Protein AF-A0A0R0M6H5-F1 (afdb_monomer_lite)

Foldseek 3Di:
DVLVVLVVVCVVDPDDQPQQDFPDCLVVLVVLLVVLLVVLVVLLLVLLCLLCVQLPDVVSVVSVVVLVPPDDPPPPPPDPSPGVLRVLLVVLCVQLPDPPDVVSNLLSVLSSVLSVQLVVLSVVLNVLSSVLSVLSVVLVVLVVVLVVLVSVLVSLSVVLSVCCVVPNSPPPVSVVSSVVSNVSSVVSSVSSVCSSVPVSSVCSVVSNVVSVVSSVVSSVVSVVRSD

Sequence (227 aa):
MQSRFKKLIRKVDRIEYLNTNLPNNYEEIQEDYRTVKKKLEILRTSFIKFMSYEHGGSAFKATMRAIEVVGRKISHDSYEMKSFYREAEIAIREITKIRSNDSLKNIAEKYSSALSSIEDSKIKMNDEMEKIIKIIKDLQEQIKEIDESRANILNLRYDLEKLYKKRGPEDPELAQQKTQFHSQVNITREQMTNFIKDDRVFSVLKDSAAVQAQFFEEAANQLKNVD

Structure (mmCIF, N/CA/C/O backbone):
data_AF-A0A0R0M6H5-F1
#
_entry.id   AF-A0A0R0M6H5-F1
#
loop_
_atom_site.group_PDB
_atom_site.id
_atom_site.type_symbol
_atom_site.label_atom_id
_atom_site.label_alt_id
_atom_site.label_comp_id
_atom_site.label_asym_id
_atom_site.label_entity_id
_atom_site.label_seq_id
_atom_site.pdbx_PDB_ins_code
_atom_site.Cartn_x
_atom_site.Cartn_y
_atom_site.Cartn_z
_atom_site.occupancy
_atom_site.B_iso_or_equiv
_atom_site.auth_seq_id
_atom_site.auth_comp_id
_atom_site.auth_asym_id
_atom_site.auth_atom_id
_atom_site.pdbx_PDB_model_num
ATOM 1 N N . MET A 1 1 ? 20.312 17.432 -15.021 1.00 39.84 1 MET A N 1
ATOM 2 C CA . MET A 1 1 ? 19.723 18.578 -15.763 1.00 39.84 1 MET A CA 1
ATOM 3 C C . MET A 1 1 ? 19.351 18.246 -17.224 1.00 39.84 1 MET A C 1
ATOM 5 O O . MET A 1 1 ? 18.312 18.705 -17.680 1.00 39.84 1 MET A O 1
ATOM 9 N N . GLN A 1 2 ? 20.095 17.380 -17.932 1.00 51.59 2 GLN A N 1
ATOM 10 C CA . GLN A 1 2 ? 19.830 16.983 -19.336 1.00 51.59 2 GLN A CA 1
ATOM 11 C C . GLN A 1 2 ? 18.490 16.246 -19.598 1.00 51.59 2 GLN A C 1
ATOM 13 O O . GLN A 1 2 ? 17.889 16.411 -20.658 1.00 51.59 2 GLN A O 1
ATOM 18 N N . SER A 1 3 ? 17.975 15.470 -18.636 1.00 54.56 3 SER A N 1
ATOM 19 C CA . SER A 1 3 ? 16.758 14.644 -18.806 1.00 54.56 3 SER A CA 1
ATOM 20 C C . SER A 1 3 ? 15.463 15.454 -19.028 1.00 54.56 3 SER A C 1
ATOM 22 O O . SER A 1 3 ? 14.665 15.132 -19.914 1.00 54.56 3 SER A O 1
ATOM 24 N N . ARG A 1 4 ? 15.261 16.558 -18.285 1.00 56.38 4 ARG A N 1
ATOM 25 C CA . ARG A 1 4 ? 14.068 17.419 -18.439 1.00 56.38 4 ARG A CA 1
ATOM 26 C C . ARG A 1 4 ? 14.046 18.126 -19.796 1.00 56.38 4 ARG A C 1
ATOM 28 O O . ARG A 1 4 ? 12.989 18.208 -20.414 1.00 56.38 4 ARG A O 1
ATOM 35 N N . PHE A 1 5 ? 15.211 18.556 -20.278 1.00 60.75 5 PHE A N 1
ATOM 36 C 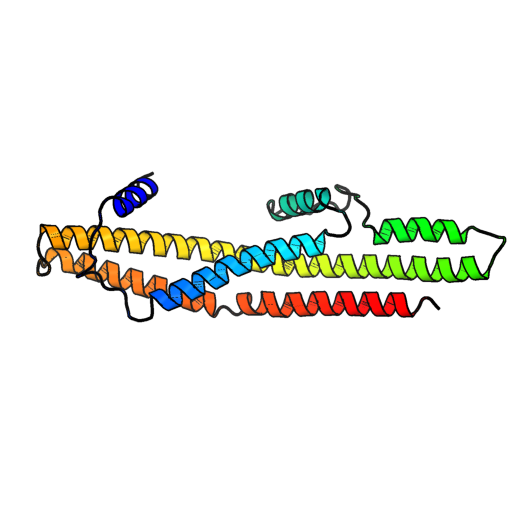CA . PHE A 1 5 ? 15.360 19.214 -21.575 1.00 60.75 5 PHE A CA 1
ATOM 37 C C . PHE A 1 5 ? 15.078 18.242 -22.736 1.00 60.75 5 PHE A C 1
ATOM 39 O O . PHE A 1 5 ? 14.255 18.539 -23.600 1.00 60.75 5 PHE A O 1
ATOM 46 N N . LYS A 1 6 ? 15.621 17.012 -22.690 1.00 60.06 6 LYS A N 1
ATOM 47 C CA . LYS A 1 6 ? 15.304 15.949 -23.671 1.00 60.06 6 LYS A CA 1
ATOM 48 C C . LYS A 1 6 ? 13.819 15.557 -23.681 1.00 60.06 6 LYS A C 1
ATOM 50 O O . LYS A 1 6 ? 13.260 15.240 -24.729 1.00 60.06 6 LYS A O 1
ATOM 55 N N . LYS A 1 7 ? 13.135 15.576 -22.530 1.00 61.62 7 LYS A N 1
ATOM 56 C CA . LYS A 1 7 ? 11.677 15.340 -22.456 1.00 61.62 7 LYS A CA 1
ATOM 57 C C . LYS A 1 7 ? 10.870 16.416 -23.191 1.00 61.62 7 LYS A C 1
ATOM 59 O O . LYS A 1 7 ? 9.847 16.089 -23.782 1.00 61.62 7 LYS A O 1
ATOM 64 N N . LEU A 1 8 ? 11.326 17.665 -23.151 1.00 59.44 8 LEU A N 1
ATOM 65 C CA . LEU A 1 8 ? 10.692 18.797 -23.827 1.00 59.44 8 LEU A CA 1
ATOM 66 C C . LEU A 1 8 ? 10.917 18.731 -25.343 1.00 59.44 8 LEU A C 1
ATOM 68 O O . LEU A 1 8 ? 9.957 18.816 -26.100 1.00 59.44 8 LEU A O 1
ATOM 72 N N . ILE A 1 9 ? 12.150 18.445 -25.770 1.00 62.53 9 ILE A N 1
ATOM 73 C CA . ILE A 1 9 ? 12.507 18.291 -27.189 1.00 62.53 9 ILE A CA 1
ATOM 74 C C . ILE A 1 9 ? 11.676 17.186 -27.863 1.00 62.53 9 ILE A C 1
ATOM 76 O O . ILE A 1 9 ? 11.115 17.421 -28.926 1.00 62.53 9 ILE A O 1
ATOM 80 N N . ARG A 1 10 ? 11.501 16.020 -27.225 1.00 61.72 10 ARG A N 1
ATOM 81 C CA . ARG A 1 10 ? 10.677 14.914 -27.764 1.00 61.72 10 ARG A CA 1
ATOM 82 C C . ARG A 1 10 ? 9.204 15.262 -27.990 1.00 61.72 10 ARG A C 1
ATOM 84 O O . ARG A 1 10 ? 8.540 14.593 -28.767 1.00 61.72 10 ARG A O 1
ATOM 91 N N . LYS A 1 11 ? 8.666 16.259 -27.281 1.00 61.56 11 LYS A N 1
ATOM 92 C CA . LYS A 1 11 ? 7.279 16.710 -27.481 1.00 61.56 11 LYS A CA 1
ATOM 93 C C . LYS A 1 11 ? 7.135 17.662 -28.668 1.00 61.56 11 LYS A C 1
ATOM 95 O O . LYS A 1 11 ? 6.043 17.770 -29.212 1.00 61.56 11 LYS A O 1
ATOM 100 N N . VAL A 1 12 ? 8.209 18.367 -29.017 1.00 60.75 12 VAL A N 1
ATOM 101 C CA . VAL A 1 12 ? 8.240 19.365 -30.096 1.00 60.75 12 VAL A CA 1
ATOM 102 C C . VAL A 1 12 ? 8.682 18.722 -31.414 1.00 60.75 12 VAL A C 1
ATOM 104 O O . VAL A 1 12 ? 8.152 19.050 -32.469 1.00 60.75 12 VAL A O 1
ATOM 107 N N . ASP A 1 13 ? 9.607 17.766 -31.347 1.00 63.28 13 ASP A N 1
ATOM 108 C CA . ASP A 1 13 ? 10.153 17.036 -32.489 1.00 63.28 13 ASP A CA 1
ATOM 109 C C . ASP A 1 13 ? 9.361 15.735 -32.706 1.00 63.28 13 ASP A C 1
ATOM 111 O O . ASP A 1 13 ? 9.599 14.726 -32.035 1.00 63.28 13 ASP A O 1
ATOM 115 N N . ARG A 1 14 ? 8.365 15.773 -33.604 1.00 63.44 14 ARG A N 1
ATOM 116 C CA . ARG A 1 14 ? 7.565 14.595 -33.980 1.00 63.44 14 ARG A CA 1
ATOM 117 C C . ARG A 1 14 ? 8.417 13.650 -34.828 1.00 63.44 14 ARG A C 1
ATOM 119 O O . ARG A 1 14 ? 8.439 13.730 -36.052 1.00 63.44 14 ARG A O 1
ATOM 126 N N . ILE A 1 15 ? 9.129 12.752 -34.159 1.00 75.12 15 ILE A N 1
ATOM 127 C CA . ILE A 1 15 ? 9.869 11.668 -34.800 1.00 75.12 15 ILE A CA 1
ATOM 128 C C . ILE A 1 15 ? 8.977 10.433 -34.904 1.00 75.12 15 ILE A C 1
ATOM 130 O O . ILE A 1 15 ? 8.520 9.906 -33.895 1.00 75.12 15 ILE A O 1
ATOM 134 N N . GLU A 1 16 ? 8.770 9.957 -36.130 1.00 77.38 16 GLU A N 1
ATOM 135 C CA . GLU A 1 16 ? 8.298 8.595 -36.387 1.00 77.38 16 GLU A CA 1
ATOM 136 C C . GLU A 1 16 ? 9.405 7.586 -36.065 1.00 77.38 16 GLU A C 1
ATOM 138 O O . GLU A 1 16 ? 10.554 7.770 -36.476 1.00 77.38 16 GLU A O 1
ATOM 143 N N . TYR A 1 17 ? 9.055 6.547 -35.307 1.00 83.50 17 TYR A N 1
ATOM 144 C CA . TYR A 1 17 ? 9.970 5.508 -34.836 1.00 83.50 17 TYR A CA 1
ATOM 145 C C . TYR A 1 17 ? 9.867 4.273 -35.729 1.00 83.50 17 TYR A C 1
ATOM 147 O O . TYR A 1 17 ? 9.139 3.340 -35.400 1.00 83.50 17 TYR A O 1
ATOM 155 N N . LEU A 1 18 ? 10.566 4.284 -36.863 1.00 84.06 18 LEU A N 1
ATOM 156 C CA . LEU A 1 18 ? 10.472 3.225 -37.874 1.00 84.06 18 LEU A CA 1
ATOM 157 C C . LEU A 1 18 ? 11.510 2.115 -37.649 1.00 84.06 18 LEU A C 1
ATOM 159 O O . LEU A 1 18 ? 11.260 0.955 -37.972 1.00 84.06 18 LEU A O 1
ATOM 163 N N . ASN A 1 19 ? 12.662 2.459 -37.064 1.00 84.38 19 ASN A N 1
ATOM 164 C CA . ASN A 1 19 ? 13.816 1.560 -36.935 1.00 84.38 19 ASN A CA 1
ATOM 165 C C . ASN A 1 19 ? 14.070 1.100 -35.490 1.00 84.38 19 ASN A C 1
ATOM 167 O O . ASN A 1 19 ? 14.949 0.278 -35.231 1.00 84.38 19 ASN A O 1
ATOM 171 N N . THR A 1 20 ? 13.299 1.625 -34.536 1.00 87.00 20 THR A N 1
ATOM 172 C CA . THR A 1 20 ? 13.446 1.378 -33.095 1.00 87.00 20 THR A CA 1
ATOM 173 C C . THR A 1 20 ? 12.166 0.802 -32.488 1.00 87.00 20 THR A C 1
ATOM 175 O O . THR A 1 20 ? 11.595 1.329 -31.525 1.00 87.00 20 THR A O 1
ATOM 178 N N . ASN A 1 21 ? 11.690 -0.292 -33.083 1.00 87.94 21 ASN A N 1
ATOM 179 C CA . ASN A 1 21 ? 10.497 -0.997 -32.622 1.00 87.94 21 ASN A CA 1
ATOM 180 C C . ASN A 1 21 ? 10.722 -1.627 -31.244 1.00 87.94 21 ASN A C 1
ATOM 182 O O . ASN A 1 21 ? 11.789 -2.171 -30.946 1.00 87.94 21 ASN A O 1
ATOM 186 N N . LEU A 1 22 ? 9.696 -1.536 -30.402 1.00 90.62 22 LEU A N 1
ATOM 187 C CA . LEU A 1 22 ? 9.667 -2.221 -29.117 1.00 90.62 22 LEU A CA 1
ATOM 188 C C . LEU A 1 22 ? 9.241 -3.688 -29.332 1.00 90.62 22 LEU A C 1
ATOM 190 O O . LEU A 1 22 ? 8.504 -3.965 -30.279 1.00 90.62 22 LEU A O 1
ATOM 194 N N . PRO A 1 23 ? 9.697 -4.633 -28.488 1.00 90.50 23 PRO A N 1
ATOM 195 C CA . PRO A 1 23 ? 9.231 -6.016 -28.514 1.00 90.50 23 PRO A CA 1
ATOM 196 C C . PRO A 1 23 ? 7.723 -6.078 -28.308 1.00 90.50 23 PRO A C 1
ATOM 198 O O . PRO A 1 23 ? 7.201 -5.253 -27.564 1.00 90.50 23 PRO A O 1
ATOM 201 N N . ASN A 1 24 ? 7.078 -7.096 -28.888 1.00 88.19 24 ASN A N 1
ATOM 202 C CA . ASN A 1 24 ? 5.619 -7.209 -28.994 1.00 88.19 24 ASN A CA 1
ATOM 203 C C . ASN A 1 24 ? 4.853 -6.735 -27.750 1.00 88.19 24 ASN A C 1
ATOM 205 O O . ASN A 1 24 ? 4.502 -5.584 -27.665 1.00 88.19 24 ASN A O 1
ATOM 209 N N . ASN A 1 25 ? 4.599 -7.528 -26.739 1.00 91.50 25 ASN A N 1
ATOM 210 C CA . ASN A 1 25 ? 3.837 -7.129 -25.545 1.00 91.50 25 ASN A CA 1
ATOM 211 C C . ASN A 1 25 ? 4.420 -6.002 -24.640 1.00 91.50 25 ASN A C 1
ATOM 213 O O . ASN A 1 25 ? 3.967 -5.843 -23.507 1.00 91.50 25 ASN A O 1
ATOM 217 N N . TYR A 1 26 ? 5.442 -5.237 -25.051 1.00 93.06 26 TYR A N 1
ATOM 218 C CA . TYR A 1 26 ? 6.083 -4.234 -24.184 1.00 93.06 26 TYR A CA 1
ATOM 219 C C . TYR A 1 26 ? 5.112 -3.139 -23.721 1.00 93.06 26 TYR A C 1
ATOM 221 O O . TYR A 1 26 ? 5.163 -2.725 -22.562 1.00 93.06 26 TYR A O 1
ATOM 229 N N . GLU A 1 27 ? 4.257 -2.637 -24.617 1.00 92.12 27 GLU A N 1
ATOM 230 C CA . GLU A 1 27 ? 3.328 -1.549 -24.288 1.00 92.12 27 GLU A CA 1
ATOM 231 C C . GLU A 1 27 ? 2.260 -1.997 -23.288 1.00 92.12 27 GLU A C 1
ATOM 233 O O . GLU A 1 27 ? 2.051 -1.306 -22.294 1.00 92.12 27 GLU A O 1
ATOM 238 N N . GLU A 1 28 ? 1.696 -3.189 -23.484 1.00 95.50 28 GLU A N 1
ATOM 239 C CA . GLU A 1 28 ? 0.749 -3.834 -22.566 1.00 95.50 28 GLU A CA 1
ATOM 240 C C . GLU A 1 28 ? 1.361 -4.028 -21.169 1.00 95.50 28 GLU A C 1
ATOM 242 O O . GLU A 1 28 ? 0.847 -3.498 -20.185 1.00 95.50 28 GLU A O 1
ATOM 247 N N . ILE A 1 29 ? 2.543 -4.656 -21.080 1.00 97.19 29 ILE A N 1
ATOM 248 C CA . ILE A 1 29 ? 3.266 -4.839 -19.804 1.00 97.19 29 ILE A CA 1
ATOM 249 C C . ILE A 1 29 ? 3.521 -3.491 -19.122 1.00 97.19 29 ILE A C 1
ATOM 251 O O . ILE A 1 29 ? 3.440 -3.356 -17.899 1.00 97.19 29 ILE A O 1
ATOM 255 N N . GLN A 1 30 ? 3.851 -2.465 -19.904 1.00 96.25 30 GLN A N 1
ATOM 256 C CA . GLN A 1 30 ? 4.089 -1.133 -19.375 1.00 96.25 30 GLN A CA 1
ATOM 257 C C . GLN A 1 30 ? 2.813 -0.485 -18.813 1.00 96.25 30 GLN A C 1
ATOM 259 O O . GLN A 1 30 ? 2.896 0.289 -17.849 1.00 96.25 30 GLN A O 1
ATOM 264 N N . GLU A 1 31 ? 1.658 -0.727 -19.425 1.00 97.25 31 GLU A N 1
ATOM 265 C CA . GLU A 1 31 ? 0.361 -0.249 -18.945 1.00 97.25 31 GLU A CA 1
ATOM 266 C C . GLU A 1 31 ? -0.058 -0.951 -17.656 1.00 97.25 31 GLU A C 1
ATOM 268 O O . GLU A 1 31 ? -0.415 -0.266 -16.689 1.00 97.25 31 GLU A O 1
ATOM 273 N N . ASP A 1 32 ? 0.104 -2.270 -17.587 1.00 97.25 32 ASP A N 1
ATOM 274 C CA . ASP A 1 32 ? -0.124 -3.053 -16.371 1.00 97.25 32 ASP A CA 1
ATOM 275 C C . ASP A 1 32 ? 0.767 -2.565 -15.229 1.00 97.25 32 ASP A C 1
ATOM 277 O O . ASP A 1 32 ? 0.279 -2.206 -14.153 1.00 97.25 32 ASP A O 1
ATOM 281 N N . TYR A 1 33 ? 2.071 -2.422 -15.487 1.00 98.06 33 TYR A N 1
ATOM 282 C CA . TYR A 1 33 ? 3.031 -1.888 -14.521 1.00 98.06 33 TYR A CA 1
ATOM 283 C C . TYR A 1 33 ? 2.607 -0.505 -14.002 1.00 98.06 33 TYR A C 1
ATOM 285 O O . TYR A 1 33 ? 2.590 -0.255 -12.793 1.00 98.06 33 TYR A O 1
ATOM 293 N N . ARG A 1 34 ? 2.223 0.413 -14.902 1.00 97.25 34 ARG A N 1
ATOM 294 C CA . ARG A 1 34 ? 1.752 1.759 -14.525 1.00 97.25 34 ARG A CA 1
ATOM 295 C C . ARG A 1 34 ? 0.490 1.699 -13.674 1.00 97.25 34 ARG A C 1
ATOM 297 O O . ARG A 1 34 ? 0.346 2.514 -12.757 1.00 97.25 34 ARG A O 1
ATOM 304 N N . THR A 1 35 ? -0.410 0.776 -13.987 1.00 97.44 35 THR A N 1
ATOM 305 C CA . THR A 1 35 ? -1.648 0.569 -13.243 1.00 97.44 35 THR A CA 1
ATOM 306 C C . THR A 1 35 ? -1.334 0.091 -11.835 1.00 97.44 35 THR A C 1
ATOM 308 O O . THR A 1 35 ? -1.695 0.790 -10.886 1.00 97.44 35 THR A O 1
ATOM 311 N N . VAL A 1 36 ? -0.584 -1.004 -11.684 1.00 96.81 36 VAL A N 1
ATOM 312 C CA . VAL A 1 36 ? -0.188 -1.555 -10.376 1.00 96.81 36 VAL A CA 1
ATOM 313 C C . VAL A 1 36 ? 0.518 -0.492 -9.534 1.00 96.81 36 VAL A C 1
ATOM 315 O O . VAL A 1 36 ? 0.075 -0.192 -8.425 1.00 96.81 36 VAL A O 1
ATOM 318 N N . LYS A 1 37 ? 1.530 0.184 -10.097 1.00 95.69 37 LYS A N 1
ATOM 319 C CA . LYS A 1 37 ? 2.233 1.297 -9.444 1.00 95.69 37 LYS A CA 1
ATOM 320 C C . LYS A 1 37 ? 1.267 2.355 -8.903 1.00 95.69 37 LYS A C 1
ATOM 322 O O . LYS A 1 37 ? 1.365 2.769 -7.748 1.00 95.69 37 LYS A O 1
ATOM 327 N N . LYS A 1 38 ? 0.356 2.848 -9.750 1.00 96.31 38 LYS A N 1
ATOM 328 C CA . LYS A 1 38 ? -0.581 3.916 -9.372 1.00 96.31 38 LYS A CA 1
ATOM 329 C C . LYS A 1 38 ? -1.541 3.445 -8.283 1.00 96.31 38 LYS A C 1
ATOM 331 O O . LYS A 1 38 ? -1.879 4.227 -7.396 1.00 96.31 38 LYS A O 1
ATOM 336 N N . LYS A 1 39 ? -2.005 2.196 -8.355 1.00 96.38 39 LYS A N 1
ATOM 337 C CA . LYS A 1 39 ? -2.947 1.641 -7.379 1.00 96.38 39 LYS A CA 1
ATOM 338 C C . LYS A 1 39 ? -2.290 1.375 -6.027 1.00 96.38 39 LYS A C 1
ATOM 340 O O . LYS A 1 39 ? -2.931 1.669 -5.026 1.00 96.38 39 LYS A O 1
ATOM 345 N N . LEU A 1 40 ? -1.024 0.961 -5.980 1.00 95.62 40 LEU A N 1
ATOM 346 C CA . LEU A 1 40 ? -0.278 0.820 -4.722 1.00 95.62 40 LEU A CA 1
ATOM 347 C C . LEU A 1 40 ? -0.177 2.138 -3.941 1.00 95.62 40 LEU A C 1
ATOM 349 O O . LEU A 1 40 ? -0.390 2.149 -2.733 1.00 95.62 40 LEU A O 1
ATOM 353 N N . GLU A 1 41 ? 0.073 3.264 -4.614 1.00 92.81 41 GLU A N 1
ATOM 354 C CA . GLU A 1 41 ? 0.108 4.578 -3.947 1.00 92.81 41 GLU A CA 1
ATOM 355 C C . GLU A 1 41 ? -1.269 5.000 -3.409 1.00 92.81 41 GLU A C 1
ATOM 357 O O . GLU A 1 41 ? -1.388 5.542 -2.305 1.00 92.81 41 GLU A O 1
ATOM 362 N N . ILE A 1 42 ? -2.329 4.716 -4.172 1.00 93.94 42 ILE A N 1
ATOM 363 C CA . ILE A 1 42 ? -3.705 4.962 -3.724 1.00 93.94 42 ILE A CA 1
ATOM 364 C C . ILE A 1 42 ? -4.020 4.098 -2.499 1.00 93.94 42 ILE A C 1
ATOM 366 O O . ILE A 1 42 ? -4.553 4.620 -1.524 1.00 93.94 42 ILE A O 1
ATOM 370 N N . LEU A 1 43 ? -3.661 2.811 -2.522 1.00 94.94 43 LEU A N 1
ATOM 371 C CA . LEU A 1 43 ? -3.861 1.893 -1.400 1.00 94.94 43 LEU A CA 1
ATOM 372 C C . LEU A 1 43 ? -3.111 2.357 -0.158 1.00 94.94 43 LEU A C 1
ATOM 374 O O . LEU A 1 43 ? -3.732 2.486 0.889 1.00 94.94 43 LEU A O 1
ATOM 378 N N . ARG A 1 44 ? -1.828 2.716 -0.281 1.00 93.31 44 ARG A N 1
ATOM 379 C CA . ARG A 1 44 ? -1.050 3.295 0.824 1.00 93.31 44 ARG A CA 1
ATOM 380 C C . ARG A 1 44 ? -1.768 4.491 1.443 1.00 93.31 44 ARG A C 1
ATOM 382 O O . ARG A 1 44 ? -1.940 4.546 2.655 1.00 93.31 44 ARG A O 1
ATOM 389 N N . THR A 1 4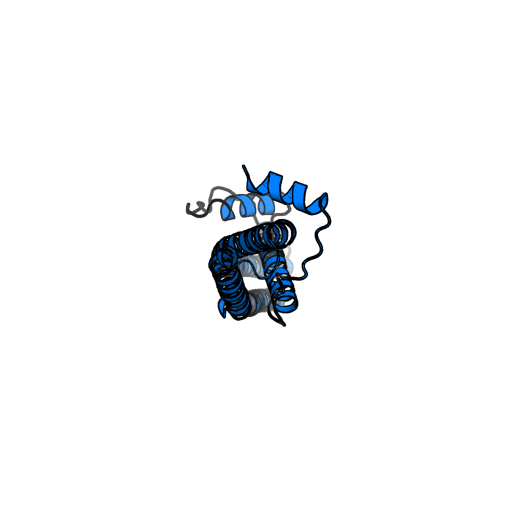5 ? -2.216 5.438 0.619 1.00 90.12 45 THR A N 1
ATOM 390 C CA . THR A 1 45 ? -2.939 6.622 1.106 1.00 90.12 45 THR A CA 1
ATOM 391 C C . THR A 1 45 ? -4.239 6.235 1.815 1.00 90.12 45 THR A C 1
ATOM 393 O O . THR A 1 45 ? -4.563 6.798 2.860 1.00 90.12 45 THR A O 1
ATOM 396 N N . SER A 1 46 ? -4.988 5.279 1.264 1.00 92.56 46 SER A N 1
ATOM 397 C CA . SER A 1 46 ? -6.218 4.769 1.870 1.00 92.56 46 SER A CA 1
ATOM 398 C C . SER A 1 46 ? -5.955 4.072 3.202 1.00 92.56 46 SER A C 1
ATOM 400 O O . SER A 1 46 ? -6.666 4.348 4.158 1.00 92.56 46 SER A O 1
ATOM 402 N N . PHE A 1 47 ? -4.920 3.240 3.304 1.00 93.25 47 PHE A N 1
ATOM 403 C CA . PHE A 1 47 ? -4.546 2.561 4.545 1.00 93.25 47 PHE A CA 1
ATOM 404 C C . PHE A 1 47 ? -4.181 3.553 5.643 1.00 93.25 47 PHE A C 1
ATOM 406 O O . PHE A 1 47 ? -4.665 3.422 6.758 1.00 93.25 47 PHE A O 1
ATOM 413 N N . ILE A 1 48 ? -3.448 4.619 5.317 1.00 88.44 48 ILE A N 1
ATOM 414 C CA . ILE A 1 48 ? -3.140 5.672 6.295 1.00 88.44 48 ILE A CA 1
ATOM 415 C C . ILE A 1 48 ? -4.420 6.376 6.768 1.00 88.44 48 ILE A C 1
ATOM 417 O O . ILE A 1 48 ? -4.565 6.653 7.956 1.00 88.44 48 ILE A O 1
ATOM 421 N N . LYS A 1 49 ? -5.390 6.613 5.875 1.00 88.50 49 LYS A N 1
ATOM 422 C CA . LYS A 1 49 ? -6.706 7.141 6.276 1.00 88.50 49 LYS A CA 1
ATOM 423 C C . LYS A 1 49 ? -7.466 6.161 7.166 1.00 88.50 49 LYS A C 1
ATOM 425 O O . LYS A 1 49 ? -8.041 6.587 8.159 1.00 88.50 49 LYS A O 1
ATOM 430 N N . PHE A 1 50 ? -7.456 4.872 6.833 1.00 88.25 50 PHE A N 1
ATOM 431 C CA . PHE A 1 50 ? -8.043 3.825 7.669 1.00 88.25 50 PHE A CA 1
ATOM 432 C C . PHE A 1 50 ? -7.360 3.720 9.029 1.00 88.25 50 PHE A C 1
ATOM 434 O O . PHE A 1 50 ? -8.017 3.377 10.003 1.00 88.25 50 PHE A O 1
ATOM 441 N N . MET A 1 51 ? -6.074 4.042 9.129 1.00 88.62 51 MET A N 1
ATOM 442 C CA . MET A 1 51 ? -5.385 4.067 10.413 1.00 88.62 51 MET A CA 1
ATOM 443 C C . MET A 1 51 ? -5.802 5.258 11.272 1.00 88.62 51 MET A C 1
ATOM 445 O O . MET A 1 51 ? -5.888 5.106 12.478 1.00 88.62 51 MET A O 1
ATOM 449 N N . SER A 1 52 ? -6.111 6.411 10.671 1.00 85.81 52 SER A N 1
ATOM 450 C CA . SER A 1 52 ? -6.292 7.665 11.412 1.00 85.81 52 SER A CA 1
ATOM 451 C C . SER A 1 52 ? -7.709 8.256 11.385 1.00 85.81 52 SER A C 1
ATOM 453 O O . SER A 1 52 ? -7.882 9.390 11.836 1.00 85.81 52 SER A O 1
ATOM 455 N N . TYR A 1 53 ? -8.708 7.588 10.788 1.00 87.62 53 TYR A N 1
ATOM 456 C CA . TYR A 1 53 ? -10.044 8.180 10.568 1.00 87.62 53 TYR A CA 1
ATOM 457 C C . TYR A 1 53 ? -10.701 8.656 11.865 1.00 87.62 53 TYR A C 1
ATOM 459 O O . TYR A 1 53 ? -11.445 9.634 11.862 1.00 87.62 53 TYR A O 1
ATOM 467 N N . GLU A 1 54 ? -10.383 7.990 12.968 1.00 83.69 54 GLU A N 1
ATOM 468 C CA . GLU A 1 54 ? -10.961 8.233 14.282 1.00 83.69 54 GLU A CA 1
ATOM 469 C C . GLU A 1 54 ? -10.506 9.515 14.972 1.00 83.69 54 GLU A C 1
ATOM 471 O O . GLU A 1 54 ? -11.107 9.937 15.955 1.00 83.69 54 GLU A O 1
ATOM 476 N N . HIS A 1 55 ? -9.470 10.145 14.431 1.00 81.00 55 HIS A N 1
ATOM 477 C CA . HIS A 1 55 ? -8.846 11.340 14.984 1.00 81.00 55 HIS A CA 1
ATOM 478 C C . HIS A 1 55 ? -9.035 12.571 14.070 1.00 81.00 55 HIS A C 1
ATOM 480 O O . HIS A 1 55 ? -8.494 13.649 14.323 1.00 81.00 55 HIS A O 1
ATOM 486 N N . GLY A 1 56 ? -9.768 12.428 12.958 1.00 76.25 56 GLY A N 1
ATOM 487 C CA . GLY A 1 56 ? -10.009 13.500 11.990 1.00 76.25 56 GLY A CA 1
ATOM 488 C C . GLY A 1 56 ? -8.809 13.859 11.092 1.00 76.25 56 GLY A C 1
ATOM 489 O O . GLY A 1 56 ? -7.794 13.166 11.006 1.00 76.25 56 GLY A O 1
ATOM 490 N N . GLY A 1 57 ? -8.934 14.965 10.348 1.00 69.88 57 GLY A N 1
ATOM 491 C CA . GLY A 1 57 ? -7.995 15.315 9.269 1.00 69.88 57 GLY A CA 1
ATOM 492 C C . GLY A 1 57 ? -6.604 15.789 9.717 1.00 69.88 57 GLY A C 1
ATOM 493 O O . GLY A 1 57 ? -5.653 15.711 8.937 1.00 69.88 57 GLY A O 1
ATOM 494 N N . SER A 1 58 ? -6.456 16.295 10.943 1.00 69.69 58 SER A N 1
ATOM 495 C CA . SER A 1 58 ? -5.167 16.727 11.508 1.00 69.69 58 SER A CA 1
ATOM 496 C C . SER A 1 58 ? -4.277 15.544 11.873 1.00 69.69 58 SER A C 1
ATOM 498 O O . SER A 1 58 ? -3.090 15.562 11.549 1.00 69.69 58 SER A O 1
ATOM 500 N N . ALA A 1 59 ? -4.848 14.497 12.465 1.00 68.75 59 ALA A N 1
ATOM 501 C CA . ALA A 1 59 ? -4.129 13.273 12.782 1.00 68.75 59 ALA A CA 1
ATOM 502 C C . ALA A 1 59 ? -3.654 12.552 11.525 1.00 68.75 59 ALA A C 1
ATOM 504 O O . ALA A 1 59 ? -2.489 12.189 11.455 1.00 68.75 59 ALA A O 1
ATOM 505 N N . PHE A 1 60 ? -4.477 12.484 10.472 1.00 69.50 60 PHE A N 1
ATOM 506 C CA . PHE A 1 60 ? -4.029 11.977 9.170 1.00 69.50 60 PHE A CA 1
ATOM 507 C C . PHE A 1 60 ? -2.749 12.680 8.681 1.00 69.50 60 PHE A C 1
ATOM 509 O O . PHE A 1 60 ? -1.809 12.030 8.228 1.00 69.50 60 PHE A O 1
ATOM 516 N N . LYS A 1 61 ? -2.669 14.014 8.810 1.00 67.69 61 LYS A N 1
ATOM 517 C CA . LYS A 1 61 ? -1.462 14.776 8.443 1.00 67.69 61 LYS A CA 1
ATOM 518 C C . LYS A 1 61 ? -0.269 14.439 9.341 1.00 67.69 61 LYS A C 1
ATOM 520 O O . LYS A 1 61 ? 0.853 14.385 8.842 1.00 67.69 61 LYS A O 1
ATOM 525 N N . ALA A 1 62 ? -0.493 14.235 10.638 1.00 69.50 62 ALA A N 1
ATOM 526 C CA . ALA A 1 62 ? 0.549 13.835 11.580 1.00 69.50 62 ALA A CA 1
ATOM 527 C C . ALA A 1 62 ? 1.066 12.419 11.276 1.00 69.50 62 ALA A C 1
ATOM 529 O O . ALA A 1 62 ? 2.272 12.242 11.126 1.00 69.50 62 ALA A O 1
ATOM 530 N N . THR A 1 63 ? 0.169 11.453 11.065 1.00 67.44 63 THR A N 1
ATOM 531 C CA . THR A 1 63 ? 0.484 10.075 10.668 1.00 67.44 63 THR A CA 1
ATOM 532 C C . THR A 1 63 ? 1.218 10.029 9.327 1.00 67.44 63 THR A C 1
ATOM 534 O O . THR A 1 63 ? 2.210 9.324 9.195 1.00 67.44 63 THR A O 1
ATOM 537 N N . MET A 1 64 ? 0.816 10.833 8.336 1.00 66.44 64 MET A N 1
ATOM 538 C CA . MET A 1 64 ? 1.557 10.952 7.073 1.00 66.44 64 MET A CA 1
ATOM 539 C C . MET A 1 64 ? 3.003 11.416 7.296 1.00 66.44 64 MET A C 1
ATOM 541 O O . MET A 1 64 ? 3.920 10.796 6.763 1.00 66.44 64 MET A O 1
ATOM 545 N N . ARG A 1 65 ? 3.226 12.456 8.115 1.00 65.56 65 ARG A N 1
ATOM 546 C CA . ARG A 1 65 ? 4.578 12.957 8.439 1.00 65.56 65 ARG A CA 1
ATOM 547 C C . ARG A 1 65 ? 5.406 11.923 9.198 1.00 65.56 65 ARG A C 1
ATOM 549 O O . ARG A 1 65 ? 6.569 11.718 8.878 1.00 65.56 65 ARG A O 1
ATOM 556 N N . ALA A 1 66 ? 4.795 11.271 10.179 1.00 66.56 66 ALA A N 1
ATOM 557 C CA . ALA A 1 66 ? 5.374 10.178 10.947 1.00 66.56 66 ALA A CA 1
ATOM 558 C C . ALA A 1 66 ? 5.866 9.042 10.043 1.00 66.56 66 ALA A C 1
ATOM 560 O O . ALA A 1 66 ? 7.017 8.623 10.113 1.00 66.56 66 ALA A O 1
ATOM 561 N N . ILE A 1 67 ? 4.996 8.604 9.135 1.00 65.81 67 ILE A N 1
ATOM 562 C CA . ILE A 1 67 ? 5.279 7.544 8.175 1.00 65.81 67 ILE A CA 1
ATOM 563 C C . ILE A 1 67 ? 6.339 8.001 7.165 1.00 65.81 67 ILE A C 1
ATOM 565 O O . ILE A 1 67 ? 7.181 7.197 6.786 1.00 65.81 67 ILE A O 1
ATOM 569 N N . GLU A 1 68 ? 6.345 9.248 6.699 1.00 61.88 68 GLU A N 1
ATOM 570 C CA . GLU A 1 68 ? 7.388 9.754 5.789 1.00 61.88 68 GLU A CA 1
ATOM 571 C C . GLU A 1 68 ? 8.780 9.792 6.440 1.00 61.88 68 GLU A C 1
ATOM 573 O O . GLU A 1 68 ? 9.779 9.538 5.766 1.00 61.88 68 GLU A O 1
ATOM 578 N N . VAL A 1 69 ? 8.852 10.023 7.752 1.00 62.25 69 VAL A N 1
ATOM 579 C CA . VAL A 1 69 ? 10.087 10.000 8.548 1.00 62.25 69 VAL A CA 1
ATOM 580 C C . VAL A 1 69 ? 10.307 8.591 9.115 1.00 62.25 69 VAL A C 1
ATOM 582 O O . VAL A 1 69 ? 10.239 8.359 10.319 1.00 62.25 69 VAL A O 1
ATOM 585 N N . VAL A 1 70 ? 10.555 7.599 8.256 1.00 53.09 70 VAL A N 1
ATOM 586 C CA . VAL A 1 70 ? 10.871 6.237 8.728 1.00 53.09 70 VAL A CA 1
ATOM 587 C C . VAL A 1 70 ? 12.167 6.270 9.543 1.00 53.09 70 VAL A C 1
ATOM 589 O O . VAL A 1 70 ? 13.232 6.544 8.996 1.00 53.09 70 VAL A O 1
ATOM 592 N N . GLY A 1 71 ? 12.088 5.972 10.844 1.00 44.12 71 GLY A N 1
ATOM 593 C CA . GLY A 1 71 ? 13.277 5.701 11.661 1.00 44.12 71 GLY A CA 1
ATOM 594 C C . GLY A 1 71 ? 13.253 6.167 13.115 1.00 44.12 71 GLY A C 1
ATOM 595 O O . GLY A 1 71 ? 14.202 5.877 13.839 1.00 44.12 71 GLY A O 1
ATOM 596 N N . ARG A 1 72 ? 12.216 6.857 13.596 1.00 40.12 72 ARG A N 1
ATOM 597 C CA . ARG A 1 72 ? 12.099 7.138 15.034 1.00 40.12 72 ARG A CA 1
ATOM 598 C C . ARG A 1 72 ? 10.835 6.499 15.565 1.00 40.12 72 ARG A C 1
ATOM 600 O O . ARG A 1 72 ? 9.761 6.806 15.069 1.00 40.12 72 ARG A O 1
ATOM 607 N N . LYS A 1 73 ? 10.995 5.631 16.576 1.00 43.84 73 LYS A N 1
ATOM 608 C CA . LYS A 1 73 ? 9.945 5.308 17.548 1.00 43.84 73 LYS A CA 1
ATOM 609 C C . LYS A 1 73 ? 9.274 6.627 17.903 1.00 43.84 73 LYS A C 1
ATOM 611 O O . LYS A 1 73 ? 9.864 7.440 18.613 1.00 43.84 73 LYS A O 1
ATOM 616 N N . ILE A 1 74 ? 8.104 6.875 17.338 1.00 44.84 74 ILE A N 1
ATOM 617 C CA . ILE A 1 74 ? 7.277 7.972 17.799 1.00 44.84 74 ILE A CA 1
ATOM 618 C C . ILE A 1 74 ? 6.853 7.523 19.180 1.00 44.84 74 ILE A C 1
ATOM 620 O O . ILE A 1 74 ? 6.249 6.462 19.331 1.00 44.84 74 ILE A O 1
ATOM 624 N N . SER A 1 75 ? 7.295 8.252 20.201 1.00 41.09 75 SER A N 1
ATOM 625 C CA . SER A 1 75 ? 6.758 8.036 21.531 1.00 41.09 75 SER A CA 1
ATOM 626 C C . SER A 1 75 ? 5.249 8.216 21.420 1.00 41.09 75 SER A C 1
ATOM 628 O O . SER A 1 75 ? 4.787 9.230 20.880 1.00 41.09 75 SER A O 1
ATOM 630 N N . HIS A 1 76 ? 4.510 7.226 21.918 1.00 44.22 76 HIS A N 1
ATOM 631 C CA . HIS A 1 76 ? 3.052 7.245 22.054 1.00 44.22 76 HIS A CA 1
ATOM 632 C C . HIS A 1 76 ? 2.531 8.596 22.591 1.00 44.22 76 HIS A C 1
ATOM 634 O O . HIS A 1 76 ? 1.437 9.021 22.244 1.00 44.22 76 HIS A O 1
ATOM 640 N N . ASP A 1 77 ? 3.367 9.305 23.353 1.00 39.28 77 ASP A N 1
ATOM 641 C CA . ASP A 1 77 ? 3.063 10.555 24.049 1.00 39.28 77 ASP A CA 1
ATOM 642 C C . ASP A 1 77 ? 3.013 11.822 23.176 1.00 39.28 77 ASP A C 1
ATOM 644 O O . ASP A 1 77 ? 2.559 12.863 23.641 1.00 39.28 77 ASP A O 1
ATOM 648 N N . SER A 1 78 ? 3.506 11.810 21.931 1.00 38.16 78 SER A N 1
ATOM 649 C CA . SER A 1 78 ? 3.665 13.068 21.165 1.00 38.16 78 SER A CA 1
ATOM 650 C C . SER A 1 78 ? 2.437 13.504 20.354 1.00 38.16 78 SER A C 1
ATOM 652 O O . SER A 1 78 ? 2.426 14.611 19.816 1.00 38.16 78 SER A O 1
ATOM 654 N N . TYR A 1 79 ? 1.381 12.687 20.322 1.00 44.69 79 TYR A N 1
ATOM 655 C CA . TYR A 1 79 ? 0.058 13.043 19.804 1.00 44.69 79 TYR A CA 1
ATOM 656 C C . TYR A 1 79 ? -1.013 12.280 20.602 1.00 44.69 79 TYR A C 1
ATOM 658 O O . TYR A 1 79 ? -1.599 11.327 20.099 1.00 44.69 79 TYR A O 1
ATOM 666 N N . GLU A 1 80 ? -1.320 12.699 21.835 1.00 52.09 80 GLU A N 1
ATOM 667 C CA . GLU A 1 80 ? -2.549 12.256 22.523 1.00 52.09 80 GLU A CA 1
ATOM 668 C C . GLU A 1 80 ? -3.790 12.915 21.887 1.00 52.09 80 GLU A C 1
ATOM 670 O O . GLU A 1 80 ? -4.586 13.593 22.536 1.00 52.09 80 GLU A O 1
ATOM 675 N N . MET A 1 81 ? -3.964 12.757 20.575 1.00 64.56 81 MET A N 1
ATOM 676 C CA . MET A 1 81 ? -5.268 12.974 19.973 1.00 64.56 81 MET A CA 1
ATOM 677 C C . MET A 1 81 ? -6.056 11.704 20.271 1.00 64.56 81 MET A C 1
ATOM 679 O O . MET A 1 81 ? -5.815 10.670 19.657 1.00 64.56 81 MET A O 1
ATOM 683 N N . LYS A 1 82 ? -6.927 11.746 21.281 1.00 72.12 82 LYS A N 1
ATOM 684 C CA . LYS A 1 82 ? -7.756 10.589 21.640 1.00 72.12 82 LYS A CA 1
ATOM 685 C C . LYS A 1 82 ? -8.588 10.181 20.420 1.00 72.12 82 LYS A C 1
ATOM 687 O O . LYS A 1 82 ? -9.035 11.036 19.656 1.00 72.12 82 LYS A O 1
ATOM 692 N N . SER A 1 83 ? -8.720 8.880 20.173 1.00 86.50 83 SER A N 1
ATOM 693 C CA . SER A 1 83 ? -9.668 8.385 19.173 1.00 86.50 83 SER A CA 1
ATOM 694 C C . SER A 1 83 ? -11.090 8.694 19.640 1.00 86.50 83 SER A C 1
ATOM 696 O O . SER A 1 83 ? -11.337 8.820 20.845 1.00 86.50 83 SER A O 1
ATOM 698 N N . PHE A 1 84 ? -12.059 8.754 18.723 1.00 89.31 84 PHE A N 1
ATOM 699 C CA . PHE A 1 84 ? -13.453 8.864 19.161 1.00 89.31 84 PHE A CA 1
ATOM 700 C C . PHE A 1 84 ? -13.898 7.654 19.999 1.00 89.31 84 PHE A C 1
ATOM 702 O O . PHE A 1 84 ? -14.794 7.813 20.823 1.00 89.31 84 PHE A O 1
ATOM 709 N N . TYR A 1 85 ? -13.293 6.465 19.835 1.00 92.56 85 TYR A N 1
ATOM 710 C CA . TYR A 1 85 ? -13.586 5.304 20.685 1.00 92.56 85 TYR A CA 1
ATOM 711 C C . TYR A 1 85 ? -13.197 5.590 22.135 1.00 92.56 85 TYR A C 1
ATOM 713 O O . TYR A 1 85 ? -14.010 5.401 23.041 1.00 92.56 85 TYR A O 1
ATOM 721 N N . ARG A 1 86 ? -11.996 6.140 22.350 1.00 92.00 86 ARG A N 1
ATOM 722 C CA . ARG A 1 86 ? -11.502 6.520 23.675 1.00 92.00 86 ARG A CA 1
ATOM 723 C C . ARG A 1 86 ? -12.268 7.701 24.268 1.00 92.00 86 ARG A C 1
ATOM 725 O O . ARG A 1 86 ? -12.530 7.724 25.469 1.00 92.00 86 ARG A O 1
ATOM 732 N N . GLU A 1 87 ? -12.640 8.688 23.457 1.00 91.31 87 GLU A N 1
ATOM 733 C CA . GLU A 1 87 ? -13.471 9.810 23.914 1.00 91.31 87 GLU A CA 1
ATOM 734 C C . GLU A 1 87 ? -14.874 9.346 24.325 1.00 91.31 87 GLU A C 1
ATOM 736 O O . GLU A 1 87 ? -15.352 9.710 25.403 1.00 91.31 87 GLU A O 1
ATOM 741 N N . ALA A 1 88 ? -15.508 8.499 23.511 1.00 94.06 88 ALA A N 1
ATOM 742 C CA . ALA A 1 88 ? -16.820 7.935 23.804 1.00 94.06 88 ALA A CA 1
ATOM 743 C C . ALA A 1 88 ? -16.783 7.022 25.038 1.00 94.06 88 ALA A C 1
ATOM 745 O O . ALA A 1 88 ? -17.665 7.123 25.889 1.00 94.06 88 ALA A O 1
ATOM 746 N N . GLU A 1 89 ? -15.743 6.196 25.192 1.00 95.62 89 GLU A N 1
ATOM 747 C CA . GLU A 1 89 ? -15.517 5.396 26.400 1.00 95.62 89 GLU A CA 1
ATOM 748 C C . GLU A 1 89 ? -15.509 6.281 27.652 1.00 95.62 89 GLU A C 1
ATOM 750 O O . GLU A 1 89 ? -16.220 5.983 28.612 1.00 95.62 89 GLU A O 1
ATOM 755 N N . ILE A 1 90 ? -14.726 7.367 27.651 1.00 93.81 90 ILE A N 1
ATOM 756 C CA . ILE A 1 90 ? -14.623 8.284 28.796 1.00 93.81 90 ILE A CA 1
ATOM 757 C C . ILE A 1 90 ? -15.986 8.914 29.095 1.00 93.81 90 ILE A C 1
ATOM 759 O O . ILE A 1 90 ? -16.414 8.918 30.248 1.00 93.81 90 ILE A O 1
ATOM 763 N N . ALA A 1 91 ? -16.686 9.406 28.069 1.00 95.56 91 ALA A N 1
ATOM 764 C CA . ALA A 1 91 ? -18.001 10.020 28.235 1.00 95.56 91 ALA A CA 1
ATOM 765 C C . ALA A 1 91 ? -19.030 9.034 28.816 1.00 95.56 91 ALA A C 1
ATOM 767 O O . ALA A 1 91 ? -19.772 9.379 29.734 1.00 95.56 91 ALA A O 1
ATOM 768 N N . ILE A 1 92 ? -19.046 7.789 28.336 1.00 96.19 92 ILE A N 1
ATOM 769 C CA . ILE A 1 92 ? -19.954 6.749 28.835 1.00 96.19 92 ILE A CA 1
ATOM 770 C C . ILE A 1 92 ? -19.550 6.302 30.243 1.00 96.19 92 ILE A C 1
ATOM 772 O O . ILE A 1 92 ? -20.415 6.068 31.085 1.00 96.19 92 ILE A O 1
ATOM 776 N N . ARG A 1 93 ? -18.253 6.259 30.557 1.00 95.38 93 ARG A N 1
ATOM 777 C CA . ARG A 1 93 ? -17.769 5.963 31.911 1.00 95.38 93 ARG A CA 1
ATOM 778 C C . ARG A 1 93 ? -18.199 7.018 32.935 1.00 95.38 93 ARG A C 1
ATOM 780 O O . ARG A 1 93 ? -18.348 6.695 34.105 1.00 95.38 93 ARG A O 1
ATOM 787 N N . GLU A 1 94 ? -18.450 8.262 32.535 1.00 95.31 94 GLU A N 1
ATOM 788 C CA . GLU A 1 94 ? -19.053 9.250 33.441 1.00 95.31 94 GLU A CA 1
ATOM 789 C C . GLU A 1 94 ? -20.518 8.915 33.774 1.00 95.31 94 GLU A C 1
ATOM 791 O O . GLU A 1 94 ? -20.953 9.125 34.908 1.00 95.31 94 GLU A O 1
ATOM 796 N N . ILE A 1 95 ? -21.264 8.314 32.839 1.00 95.56 95 ILE A N 1
ATOM 797 C CA . ILE A 1 95 ? -22.657 7.876 33.054 1.00 95.56 95 ILE A CA 1
ATOM 798 C C . ILE A 1 95 ? -22.730 6.787 34.136 1.00 95.56 95 ILE A C 1
ATOM 800 O O . ILE A 1 95 ? -23.684 6.758 34.913 1.00 95.56 95 ILE A O 1
ATOM 804 N N . THR A 1 96 ? -21.700 5.946 34.278 1.00 94.69 96 THR A N 1
ATOM 805 C CA . THR A 1 96 ? -21.668 4.875 35.297 1.00 94.69 96 THR A CA 1
ATOM 806 C C . THR A 1 96 ? -21.627 5.403 36.737 1.00 94.69 96 THR A C 1
ATOM 808 O O . THR A 1 96 ? -21.888 4.663 37.689 1.00 94.69 96 THR A O 1
ATOM 811 N N . LYS A 1 97 ? -21.340 6.698 36.927 1.00 94.88 97 LYS A N 1
ATOM 812 C CA . LYS A 1 97 ? -21.338 7.356 38.243 1.00 94.88 97 LYS A CA 1
ATOM 813 C C . LYS A 1 97 ? -22.740 7.740 38.725 1.00 94.88 97 LYS A C 1
ATOM 815 O O . LYS A 1 97 ? -22.893 8.118 39.890 1.00 94.88 97 LYS A O 1
ATOM 820 N N . ILE A 1 98 ? -23.758 7.657 37.863 1.00 92.88 98 ILE A N 1
ATOM 821 C CA . ILE A 1 98 ? -25.156 7.901 38.231 1.00 92.88 98 ILE A CA 1
ATOM 822 C C . ILE A 1 98 ? -25.594 6.850 39.258 1.00 92.88 98 ILE A C 1
ATOM 824 O O . ILE A 1 98 ? -25.485 5.651 39.030 1.00 92.88 98 ILE A O 1
ATOM 828 N N . ARG A 1 99 ? -26.109 7.312 40.403 1.00 92.75 99 ARG A N 1
ATOM 829 C CA . ARG A 1 99 ? -26.564 6.446 41.509 1.00 92.75 99 ARG A CA 1
ATOM 830 C C . ARG A 1 99 ? -28.071 6.190 41.514 1.00 92.75 99 ARG A C 1
ATOM 832 O O . ARG A 1 99 ? -28.546 5.385 42.299 1.00 92.75 99 ARG A O 1
ATOM 839 N N . SER A 1 100 ? -28.825 6.920 40.695 1.00 95.25 100 SER A N 1
ATOM 840 C CA . SER A 1 100 ? -30.292 6.883 40.682 1.00 95.25 100 SER A CA 1
ATOM 841 C C . SER A 1 100 ? -30.881 5.842 39.726 1.00 95.25 100 SER A C 1
ATOM 843 O O . SER A 1 100 ? -32.097 5.680 39.705 1.00 95.25 100 SER A O 1
ATOM 845 N N . ASN A 1 101 ? -30.059 5.166 38.914 1.00 96.12 101 ASN A N 1
ATOM 846 C CA . ASN A 1 101 ? -30.522 4.204 37.914 1.00 96.12 101 ASN A CA 1
ATOM 847 C C . ASN A 1 101 ? -29.466 3.114 37.657 1.00 96.12 101 ASN A C 1
ATOM 849 O O . ASN A 1 101 ? -28.550 3.301 36.853 1.00 96.12 101 ASN A O 1
ATOM 853 N N . ASP A 1 102 ? -29.620 1.967 38.322 1.00 95.12 102 ASP A N 1
ATOM 854 C CA . ASP A 1 102 ? -28.686 0.839 38.213 1.00 95.12 102 ASP A CA 1
ATOM 855 C C . ASP A 1 102 ? -28.699 0.182 36.825 1.00 95.12 102 ASP A C 1
ATOM 857 O O . ASP A 1 102 ? -27.657 -0.245 36.335 1.00 95.12 102 ASP A O 1
ATOM 861 N N . SER A 1 103 ? -29.849 0.141 36.143 1.00 95.00 103 SER A N 1
ATOM 862 C CA . SER A 1 103 ? -29.936 -0.397 34.779 1.00 95.00 103 SER A CA 1
ATOM 863 C C . SER A 1 103 ? -29.121 0.442 33.793 1.00 95.00 103 SER A C 1
ATOM 865 O O . SER A 1 103 ? -28.365 -0.109 32.995 1.00 95.00 103 SER A O 1
ATOM 867 N N . LEU A 1 104 ? -29.224 1.774 33.884 1.00 95.62 104 LEU A N 1
ATOM 868 C CA . LEU A 1 104 ? -28.427 2.698 33.074 1.00 95.62 104 LEU A CA 1
ATOM 869 C C . LEU A 1 104 ? -26.932 2.571 33.387 1.00 95.62 104 LEU A C 1
ATOM 871 O O . LEU A 1 104 ? -26.105 2.581 32.477 1.00 95.62 104 LEU A O 1
ATOM 875 N N . LYS A 1 105 ? -26.581 2.434 34.667 1.00 95.94 105 LYS A N 1
ATOM 876 C CA . LYS A 1 105 ? -25.197 2.215 35.081 1.00 95.94 105 LYS A CA 1
ATOM 877 C C . LYS A 1 105 ? -24.630 0.930 34.473 1.00 95.94 105 LYS A C 1
ATOM 879 O O . LYS A 1 105 ? -23.569 0.980 33.858 1.00 95.94 105 LYS A O 1
ATOM 884 N N . ASN A 1 106 ? -25.351 -0.185 34.585 1.00 94.81 106 ASN A N 1
ATOM 885 C CA . ASN A 1 106 ? -24.902 -1.483 34.082 1.00 94.81 106 ASN A CA 1
ATOM 886 C C . ASN A 1 106 ? -24.689 -1.474 32.559 1.00 94.81 106 ASN A C 1
ATOM 888 O O . ASN A 1 106 ? -23.668 -1.968 32.083 1.00 94.81 106 ASN A O 1
ATOM 892 N N . ILE A 1 107 ? -25.615 -0.891 31.785 1.00 96.31 107 ILE A N 1
ATOM 893 C CA . ILE A 1 107 ? -25.450 -0.814 30.324 1.00 96.31 107 ILE A CA 1
ATOM 894 C C . ILE A 1 107 ? -24.303 0.130 29.932 1.00 96.31 107 ILE A C 1
ATOM 896 O O . ILE A 1 107 ? -23.540 -0.175 29.017 1.00 96.31 107 ILE A O 1
ATOM 900 N N . ALA A 1 108 ? -24.120 1.241 30.657 1.00 96.56 108 ALA A N 1
ATOM 901 C CA . ALA A 1 108 ? -23.007 2.160 30.435 1.00 96.56 108 ALA A CA 1
ATOM 902 C C . ALA A 1 108 ? -21.650 1.506 30.751 1.00 96.56 108 ALA A C 1
ATOM 904 O O . ALA A 1 108 ? -20.695 1.687 29.997 1.00 96.56 108 ALA A O 1
ATOM 905 N N . GLU A 1 109 ? -21.556 0.696 31.811 1.00 96.00 109 GLU A N 1
ATOM 906 C CA . GLU A 1 109 ? -20.342 -0.067 32.124 1.00 96.00 109 GLU A CA 1
ATOM 907 C C . GLU A 1 109 ? -19.981 -0.997 30.962 1.00 96.00 109 GLU A C 1
ATOM 909 O O . GLU A 1 109 ? -18.886 -0.869 30.409 1.00 96.00 109 GLU A O 1
ATOM 914 N N . LYS A 1 110 ? -20.930 -1.831 30.512 1.00 96.62 110 LYS A N 1
ATOM 915 C CA . LYS A 1 110 ? -20.736 -2.746 29.375 1.00 96.62 110 LYS A CA 1
ATOM 916 C C . LYS A 1 110 ? -20.328 -2.010 28.103 1.00 96.62 110 LYS A C 1
ATOM 918 O O . LYS A 1 110 ? -19.363 -2.407 27.452 1.00 96.62 110 LYS A O 1
ATOM 923 N N . TYR A 1 111 ? -21.015 -0.918 27.770 1.00 97.44 111 TYR A N 1
ATOM 924 C CA . TYR A 1 111 ? -20.723 -0.184 26.544 1.00 97.44 111 TYR A CA 1
ATOM 925 C C . TYR A 1 111 ? -19.356 0.514 26.597 1.00 97.44 111 TYR A C 1
ATOM 927 O O . TYR A 1 111 ? -18.598 0.463 25.629 1.00 97.44 111 TYR A O 1
ATOM 935 N N . SER A 1 112 ? -18.985 1.102 27.740 1.00 96.81 112 SER A N 1
ATOM 936 C CA . SER A 1 112 ? -17.648 1.686 27.907 1.00 96.81 112 SER A CA 1
ATOM 937 C C . SER A 1 112 ? -16.546 0.626 27.792 1.00 96.81 112 SER A C 1
ATOM 939 O O . SER A 1 112 ? -15.549 0.850 27.110 1.00 96.81 112 SER A O 1
ATOM 941 N N . SER A 1 113 ? -16.739 -0.559 28.381 1.00 96.44 113 SER A N 1
ATOM 942 C CA . SER A 1 113 ? -15.804 -1.679 28.244 1.00 96.44 113 SER A CA 1
ATOM 943 C C . SER A 1 113 ? -15.674 -2.141 26.792 1.00 96.44 113 SER A C 1
ATOM 945 O O . SER A 1 113 ? -14.553 -2.324 26.323 1.00 96.44 113 SER A O 1
ATOM 947 N N . ALA A 1 114 ? -16.787 -2.249 26.059 1.00 97.62 114 ALA A N 1
ATOM 948 C CA . ALA A 1 114 ? -16.771 -2.605 24.642 1.00 97.62 114 ALA A CA 1
ATOM 949 C C . ALA A 1 114 ? -15.964 -1.598 23.803 1.00 97.62 114 ALA A C 1
ATOM 951 O O . ALA A 1 114 ? -15.136 -2.007 22.991 1.00 97.62 114 ALA A O 1
ATOM 952 N N . LEU A 1 115 ? -16.138 -0.289 24.027 1.00 97.31 115 LEU A N 1
ATOM 953 C CA . LEU A 1 115 ? -15.370 0.749 23.326 1.00 97.31 115 LEU A CA 1
ATOM 954 C C . LEU A 1 115 ? -13.875 0.709 23.655 1.00 97.31 115 LEU A C 1
ATOM 956 O O . LEU A 1 115 ? -13.061 0.864 22.748 1.00 97.31 115 LEU A O 1
ATOM 960 N N . SER A 1 116 ? -13.511 0.437 24.912 1.00 95.44 116 SER A N 1
ATOM 961 C CA . SER A 1 116 ? -12.109 0.225 25.293 1.00 95.44 116 SER A CA 1
ATOM 962 C C . SER A 1 116 ? -11.502 -0.967 24.545 1.00 95.44 116 SER A C 1
ATOM 964 O O . SER A 1 116 ? -10.384 -0.880 24.053 1.00 95.44 116 SER A O 1
ATOM 966 N N . SER A 1 117 ? -12.235 -2.078 24.417 1.00 96.50 117 SER A N 1
ATOM 967 C CA . SER A 1 117 ? -11.757 -3.249 23.672 1.00 96.50 117 SER A CA 1
ATOM 968 C C . SER A 1 117 ? -11.681 -3.006 22.160 1.00 96.50 117 SER A C 1
ATOM 970 O O . SER A 1 117 ? -10.793 -3.546 21.496 1.00 96.50 117 SER A O 1
ATOM 972 N N . ILE A 1 118 ? -12.576 -2.184 21.602 1.00 96.38 118 ILE A N 1
ATOM 973 C CA . ILE A 1 118 ? -12.496 -1.757 20.199 1.00 96.38 118 ILE A CA 1
ATOM 974 C C . ILE A 1 118 ? -11.244 -0.910 19.968 1.00 96.38 118 ILE A C 1
ATOM 976 O O . ILE A 1 118 ? -10.546 -1.150 18.987 1.00 96.38 118 ILE A O 1
ATOM 980 N N . GLU A 1 119 ? -10.925 0.016 20.874 1.00 93.62 119 GLU A N 1
ATOM 981 C CA . GLU A 1 119 ? -9.694 0.815 20.813 1.00 93.62 119 GLU A CA 1
ATOM 982 C C . GLU A 1 119 ? -8.442 -0.077 20.809 1.00 93.62 119 GLU A C 1
ATOM 984 O O . GLU A 1 119 ? -7.577 0.067 19.946 1.00 93.62 119 GLU A O 1
ATOM 989 N N . ASP A 1 120 ? -8.368 -1.068 21.700 1.00 92.81 120 ASP A N 1
ATOM 990 C CA . ASP A 1 120 ? -7.236 -2.006 21.733 1.00 92.81 120 ASP A CA 1
ATOM 991 C C . ASP A 1 120 ? -7.107 -2.804 20.422 1.00 92.81 120 ASP A C 1
ATOM 993 O O . ASP A 1 120 ? -6.007 -3.021 19.904 1.00 92.81 120 ASP A O 1
ATOM 997 N N . SER A 1 121 ? -8.238 -3.237 19.860 1.00 95.12 121 SER A N 1
ATOM 998 C CA . SER A 1 121 ? -8.291 -3.964 18.581 1.00 95.12 121 SER A CA 1
ATOM 999 C C . SER A 1 121 ? -7.865 -3.066 17.416 1.00 95.12 121 SER A C 1
ATOM 1001 O O . SER A 1 121 ? -7.179 -3.492 16.485 1.00 95.12 121 SER A O 1
ATOM 1003 N N . LYS A 1 122 ? -8.220 -1.784 17.492 1.00 93.50 122 LYS A N 1
ATOM 1004 C CA . LYS A 1 122 ? -7.874 -0.765 16.512 1.00 93.50 122 LYS A CA 1
ATOM 1005 C C . LYS A 1 122 ? -6.384 -0.432 16.513 1.00 93.50 122 LYS A C 1
ATOM 1007 O O . LYS A 1 122 ? -5.794 -0.326 15.437 1.00 93.50 122 LYS A O 1
ATOM 1012 N N . ILE A 1 123 ? -5.765 -0.336 17.689 1.00 90.25 123 ILE A N 1
ATOM 1013 C CA . ILE A 1 123 ? -4.311 -0.174 17.835 1.00 90.25 123 ILE A CA 1
ATOM 1014 C C . ILE A 1 123 ? -3.584 -1.346 17.162 1.00 90.25 123 ILE A C 1
ATOM 1016 O O . ILE A 1 123 ? -2.715 -1.122 16.322 1.00 90.25 123 ILE A O 1
ATOM 1020 N N . LYS A 1 124 ? -4.011 -2.590 17.419 1.00 91.62 124 LYS A N 1
ATOM 1021 C CA . LYS A 1 124 ? -3.438 -3.778 16.754 1.00 91.62 124 LYS A CA 1
ATOM 1022 C C . LYS A 1 124 ? -3.605 -3.734 15.235 1.00 91.62 124 LYS A C 1
ATOM 1024 O O . LYS A 1 124 ? -2.663 -4.029 14.502 1.00 91.62 124 LYS A O 1
ATOM 1029 N N . MET A 1 125 ? -4.787 -3.344 14.751 1.00 94.06 125 MET A N 1
ATOM 1030 C CA . MET A 1 125 ? -5.028 -3.176 13.317 1.00 94.06 125 MET A CA 1
ATOM 1031 C C . MET A 1 125 ? -4.068 -2.143 12.711 1.00 94.06 125 MET A C 1
ATOM 1033 O O . MET A 1 125 ? -3.539 -2.361 11.622 1.00 94.06 125 MET A O 1
ATOM 1037 N N . ASN A 1 126 ? -3.832 -1.028 13.409 1.00 90.81 126 ASN A N 1
ATOM 1038 C CA . ASN A 1 126 ? -2.912 0.019 12.972 1.00 90.81 126 ASN A CA 1
ATOM 1039 C C . ASN A 1 126 ? -1.467 -0.498 12.885 1.00 90.81 126 ASN A C 1
ATOM 1041 O O . ASN A 1 126 ? -0.812 -0.256 11.870 1.00 90.81 126 ASN A O 1
ATOM 1045 N N . ASP A 1 127 ? -1.002 -1.262 13.875 1.00 88.50 127 ASP A N 1
ATOM 1046 C CA . ASP A 1 127 ? 0.343 -1.853 13.879 1.00 88.50 127 ASP A CA 1
ATOM 1047 C C . ASP A 1 127 ? 0.561 -2.809 12.693 1.00 88.50 127 ASP A C 1
ATOM 1049 O O . ASP A 1 127 ? 1.585 -2.753 12.007 1.00 88.50 127 ASP A O 1
ATOM 1053 N N . GLU A 1 128 ? -0.409 -3.683 12.402 1.00 93.62 128 GLU A N 1
ATOM 1054 C CA . GLU A 1 128 ? -0.324 -4.589 11.248 1.00 93.62 128 GLU A CA 1
ATOM 1055 C C . GLU A 1 128 ? -0.402 -3.827 9.916 1.00 93.62 128 GLU A C 1
ATOM 1057 O O . GLU A 1 128 ? 0.342 -4.114 8.971 1.00 93.62 128 GLU A O 1
ATOM 1062 N N . MET A 1 129 ? -1.246 -2.796 9.841 1.00 93.19 129 MET A N 1
ATOM 1063 C CA . MET A 1 129 ? -1.355 -1.948 8.656 1.00 93.19 129 MET A CA 1
ATOM 1064 C C . MET A 1 129 ? -0.063 -1.156 8.391 1.00 93.19 129 MET A C 1
ATOM 1066 O O . MET A 1 129 ? 0.315 -0.961 7.232 1.00 93.19 129 MET A O 1
ATOM 1070 N N . GLU A 1 130 ? 0.666 -0.749 9.435 1.00 89.75 130 GLU A N 1
ATOM 1071 C CA . GLU A 1 130 ? 1.973 -0.100 9.298 1.00 89.75 130 GLU A CA 1
ATOM 1072 C C . GLU A 1 130 ? 3.001 -1.029 8.631 1.00 89.75 130 GLU A C 1
ATOM 1074 O O . GLU A 1 130 ? 3.737 -0.599 7.733 1.00 89.75 130 GLU A O 1
ATOM 1079 N N . LYS A 1 131 ? 3.015 -2.318 8.996 1.00 92.50 131 LYS A N 1
ATOM 1080 C CA . LYS A 1 131 ? 3.885 -3.319 8.353 1.00 92.50 131 LYS A CA 1
ATOM 1081 C C . LYS A 1 131 ? 3.569 -3.451 6.862 1.00 92.50 131 LYS A C 1
ATOM 1083 O O . LYS A 1 131 ? 4.489 -3.462 6.044 1.00 92.50 131 LYS A O 1
ATOM 1088 N N . ILE A 1 132 ? 2.288 -3.466 6.491 1.00 95.56 132 ILE A N 1
ATOM 1089 C CA . ILE A 1 132 ? 1.853 -3.503 5.084 1.00 95.56 132 ILE A CA 1
ATOM 1090 C C . ILE A 1 132 ? 2.291 -2.231 4.344 1.00 95.56 132 ILE A C 1
ATOM 1092 O O . ILE A 1 132 ? 2.817 -2.298 3.232 1.00 95.56 132 ILE A O 1
ATOM 1096 N N . ILE A 1 133 ? 2.144 -1.056 4.962 1.00 93.50 133 ILE A N 1
ATOM 1097 C CA . ILE A 1 133 ? 2.606 0.216 4.385 1.00 93.50 133 ILE A CA 1
ATOM 1098 C C . ILE A 1 133 ? 4.121 0.208 4.159 1.00 93.50 133 ILE A C 1
ATOM 1100 O O . ILE A 1 133 ? 4.587 0.759 3.157 1.00 93.50 133 ILE A O 1
ATOM 1104 N N . LYS A 1 134 ? 4.896 -0.414 5.053 1.00 91.94 134 LYS A N 1
ATOM 1105 C CA . LYS A 1 134 ? 6.342 -0.578 4.871 1.00 91.94 134 LYS A CA 1
ATOM 1106 C C . LYS A 1 134 ? 6.660 -1.407 3.624 1.00 91.94 134 LYS A C 1
ATOM 1108 O O . LYS A 1 134 ? 7.468 -0.962 2.817 1.00 91.94 134 LYS A O 1
ATOM 1113 N N . ILE A 1 135 ? 5.952 -2.515 3.395 1.00 95.44 135 ILE A N 1
ATOM 1114 C CA . ILE A 1 135 ? 6.096 -3.313 2.163 1.00 95.44 135 ILE A CA 1
ATOM 1115 C C . ILE A 1 135 ? 5.814 -2.456 0.920 1.00 95.44 135 ILE A C 1
ATOM 1117 O O . ILE A 1 135 ? 6.572 -2.498 -0.049 1.00 95.44 135 ILE A O 1
ATOM 1121 N N . ILE A 1 136 ? 4.761 -1.627 0.948 1.00 95.62 136 ILE A N 1
ATOM 1122 C CA . ILE A 1 136 ? 4.463 -0.721 -0.173 1.00 95.62 136 ILE A CA 1
ATOM 1123 C C . ILE A 1 136 ? 5.615 0.263 -0.412 1.00 95.62 136 ILE A C 1
ATOM 1125 O O . ILE A 1 136 ? 5.937 0.541 -1.565 1.00 95.62 136 ILE A O 1
ATOM 1129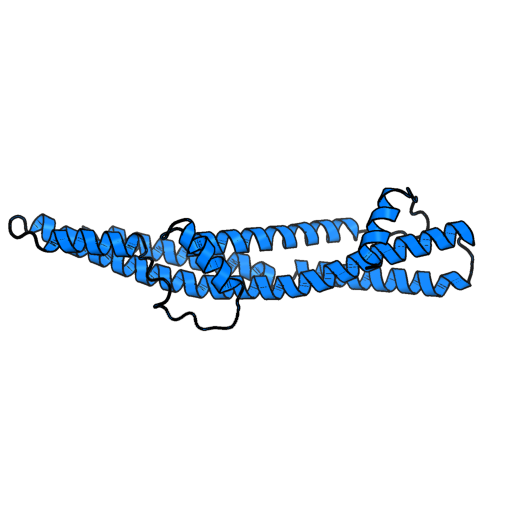 N N . LYS A 1 137 ? 6.256 0.792 0.636 1.00 92.31 137 LYS A N 1
ATOM 1130 C CA . LYS A 1 137 ? 7.413 1.688 0.475 1.00 92.31 137 LYS A CA 1
ATOM 1131 C C . LYS A 1 137 ? 8.607 0.987 -0.159 1.00 92.31 137 LYS A C 1
ATOM 1133 O O . LYS A 1 137 ? 9.209 1.558 -1.062 1.00 92.31 137 LYS A O 1
ATOM 1138 N N . ASP A 1 138 ? 8.897 -0.241 0.247 1.00 93.25 138 ASP A N 1
ATOM 1139 C CA . ASP A 1 138 ? 9.987 -1.021 -0.343 1.00 93.25 138 ASP A CA 1
ATOM 1140 C C . ASP A 1 138 ? 9.712 -1.277 -1.842 1.00 93.25 138 ASP A C 1
ATOM 1142 O O . ASP A 1 138 ? 10.583 -1.104 -2.697 1.00 93.25 138 ASP A O 1
ATOM 1146 N N . LEU A 1 139 ? 8.459 -1.582 -2.205 1.00 95.81 139 LEU A N 1
ATOM 1147 C CA . LEU A 1 139 ? 8.022 -1.673 -3.607 1.00 95.81 139 LEU A CA 1
ATOM 1148 C C . LEU A 1 139 ? 8.148 -0.328 -4.352 1.00 95.81 139 LEU A C 1
ATOM 1150 O O . LEU A 1 139 ? 8.446 -0.299 -5.547 1.00 95.81 139 LEU A O 1
ATOM 1154 N N . GLN A 1 140 ? 7.947 0.803 -3.668 1.00 94.12 140 GLN A N 1
ATOM 1155 C CA . GLN A 1 140 ? 8.116 2.139 -4.250 1.00 94.12 140 GLN A CA 1
ATOM 1156 C C . GLN A 1 140 ? 9.569 2.481 -4.573 1.00 94.12 140 GLN A C 1
ATOM 1158 O O . GLN A 1 140 ? 9.804 3.269 -5.491 1.00 94.12 140 GLN A O 1
ATOM 1163 N N . GLU A 1 141 ? 10.539 1.914 -3.861 1.00 92.75 141 GLU A N 1
ATOM 1164 C CA . GLU A 1 141 ? 11.955 2.061 -4.207 1.00 92.75 141 GLU A CA 1
ATOM 1165 C C . GLU A 1 141 ? 12.264 1.348 -5.523 1.00 92.75 141 GLU A C 1
ATOM 1167 O O . GLU A 1 141 ? 12.802 1.968 -6.439 1.00 92.75 141 GLU A O 1
ATOM 1172 N N . GLN A 1 142 ? 11.778 0.117 -5.689 1.00 94.88 142 GLN A N 1
ATOM 1173 C CA . GLN A 1 142 ? 11.919 -0.633 -6.942 1.00 94.88 142 GLN A CA 1
ATOM 1174 C C . GLN A 1 142 ? 11.238 0.067 -8.126 1.00 94.88 142 GLN A C 1
ATOM 1176 O O . GLN A 1 142 ? 11.787 0.146 -9.225 1.00 94.88 142 GLN A O 1
ATOM 1181 N N . ILE A 1 143 ? 10.061 0.659 -7.902 1.00 96.81 143 ILE A N 1
ATOM 1182 C CA . ILE A 1 143 ? 9.367 1.484 -8.902 1.00 96.81 143 ILE A CA 1
ATOM 1183 C C . ILE A 1 143 ? 10.253 2.631 -9.421 1.00 96.81 143 ILE A C 1
ATOM 1185 O O . ILE A 1 143 ? 10.176 2.966 -10.608 1.00 96.81 143 ILE A O 1
ATOM 1189 N N . LYS A 1 144 ? 11.073 3.261 -8.563 1.00 95.81 144 LYS A N 1
ATOM 1190 C CA . LYS A 1 144 ? 11.961 4.361 -8.985 1.00 95.81 144 LYS A CA 1
ATOM 1191 C C . LYS A 1 144 ? 13.002 3.857 -9.982 1.00 95.81 144 LYS A C 1
ATOM 1193 O O . LYS A 1 144 ? 13.151 4.462 -11.041 1.00 95.81 144 LYS A O 1
ATOM 1198 N N . GLU A 1 145 ? 13.644 2.731 -9.686 1.00 95.50 145 GLU A N 1
ATOM 1199 C CA . GLU A 1 145 ? 14.659 2.116 -10.553 1.00 95.50 145 GLU A CA 1
ATOM 1200 C C . GLU A 1 145 ? 14.080 1.710 -11.918 1.00 95.50 145 GLU A C 1
ATOM 1202 O O . GLU A 1 145 ? 14.669 1.972 -12.975 1.00 95.50 145 GLU A O 1
ATOM 1207 N N . ILE A 1 146 ? 12.877 1.126 -11.915 1.00 97.12 146 ILE A N 1
ATOM 1208 C CA . ILE A 1 146 ? 12.173 0.747 -13.145 1.00 97.12 146 ILE A CA 1
ATOM 1209 C C . ILE A 1 146 ? 11.829 1.994 -13.965 1.00 97.12 146 ILE A C 1
ATOM 1211 O O . ILE A 1 146 ? 12.030 2.024 -15.181 1.00 97.12 146 ILE A O 1
ATOM 1215 N N . ASP A 1 147 ? 11.329 3.056 -13.333 1.00 96.62 147 ASP A N 1
ATOM 1216 C CA . ASP A 1 147 ? 10.989 4.292 -14.038 1.00 96.62 147 ASP A CA 1
ATOM 1217 C C . ASP A 1 147 ? 12.206 5.014 -14.623 1.00 96.62 147 ASP A C 1
ATOM 1219 O O . ASP A 1 147 ? 12.105 5.586 -15.715 1.00 96.62 147 ASP A O 1
ATOM 1223 N N . GLU A 1 148 ? 13.350 4.976 -13.942 1.00 95.38 148 GLU A N 1
ATOM 1224 C CA . GLU A 1 148 ? 14.617 5.478 -14.474 1.00 95.38 148 GLU A CA 1
ATOM 1225 C C . GLU A 1 148 ? 15.045 4.689 -15.715 1.00 95.38 148 GLU A C 1
ATOM 1227 O O . GLU A 1 148 ? 15.328 5.287 -16.760 1.00 95.38 148 GLU A O 1
ATOM 1232 N N . SER A 1 149 ? 14.978 3.358 -15.649 1.00 95.06 149 SER A N 1
ATOM 1233 C CA . SER A 1 149 ? 15.281 2.466 -16.775 1.00 95.06 149 SER A CA 1
ATOM 1234 C C . SER A 1 149 ? 14.360 2.729 -17.973 1.00 95.06 149 SER A C 1
ATOM 1236 O O . SER A 1 149 ? 14.817 2.882 -19.110 1.00 95.06 149 SER A O 1
ATO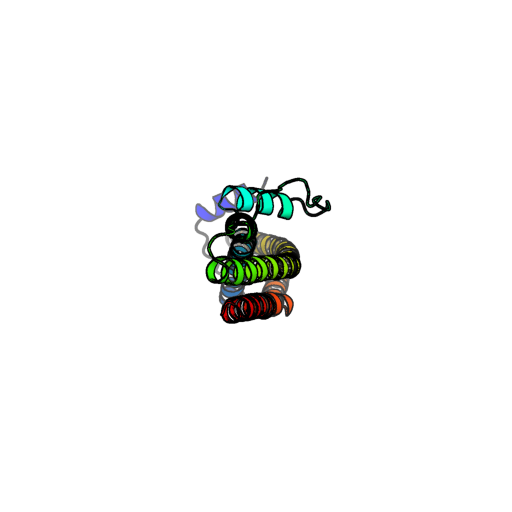M 1238 N N . ARG A 1 150 ? 13.059 2.922 -17.728 1.00 95.31 150 ARG A N 1
ATOM 1239 C CA . ARG A 1 150 ? 12.080 3.288 -18.766 1.00 95.31 150 ARG A CA 1
ATOM 1240 C C . ARG A 1 150 ? 12.353 4.658 -19.376 1.00 95.31 150 ARG A C 1
ATOM 1242 O O . ARG A 1 150 ? 12.230 4.839 -20.589 1.00 95.31 150 ARG A O 1
ATOM 1249 N N . ALA A 1 151 ? 12.715 5.645 -18.558 1.00 92.94 151 ALA A N 1
ATOM 1250 C CA . ALA A 1 151 ? 13.076 6.968 -19.053 1.00 92.94 151 ALA A CA 1
ATOM 1251 C C . ALA A 1 151 ? 14.336 6.913 -19.929 1.00 92.94 151 ALA A C 1
ATOM 1253 O O . ALA A 1 151 ? 14.392 7.613 -20.947 1.00 92.94 151 ALA A O 1
ATOM 1254 N N . ASN A 1 152 ? 15.305 6.067 -19.563 1.00 92.25 152 ASN A N 1
ATOM 1255 C CA . ASN A 1 152 ? 16.511 5.823 -20.344 1.00 92.25 152 ASN A CA 1
ATOM 1256 C C . ASN A 1 152 ? 16.188 5.196 -21.707 1.00 92.25 152 ASN A C 1
ATOM 1258 O O . ASN A 1 152 ? 16.626 5.726 -22.725 1.00 92.25 152 ASN A O 1
ATOM 1262 N N . ILE A 1 153 ? 15.331 4.168 -21.757 1.00 93.31 153 ILE A N 1
ATOM 1263 C CA . ILE A 1 153 ? 14.863 3.568 -23.021 1.00 93.31 153 ILE A CA 1
ATOM 1264 C C . ILE A 1 153 ? 14.286 4.622 -23.954 1.00 93.31 153 ILE A C 1
ATOM 1266 O O . ILE A 1 153 ? 14.645 4.673 -25.125 1.00 93.31 153 ILE A O 1
ATOM 1270 N N . LEU A 1 154 ? 13.410 5.495 -23.451 1.00 90.38 154 LEU A N 1
ATOM 1271 C CA . LEU A 1 154 ? 12.799 6.528 -24.285 1.00 90.38 154 LEU A CA 1
ATOM 1272 C C . LEU A 1 154 ? 13.821 7.554 -24.807 1.00 90.38 154 LEU A C 1
ATOM 1274 O O . LEU A 1 154 ? 13.537 8.240 -25.789 1.00 90.38 154 LEU A O 1
ATOM 1278 N N . ASN A 1 155 ? 14.958 7.733 -24.128 1.00 89.19 155 ASN A N 1
ATOM 1279 C CA . ASN A 1 155 ? 16.047 8.585 -24.609 1.00 89.19 155 ASN A CA 1
ATOM 1280 C C . ASN A 1 155 ? 16.883 7.844 -25.658 1.00 89.19 155 ASN A C 1
ATOM 1282 O O . ASN A 1 155 ? 17.085 8.388 -26.737 1.00 89.19 155 ASN A O 1
ATOM 1286 N N . LEU A 1 156 ? 17.287 6.599 -25.378 1.00 90.88 156 LEU A N 1
ATOM 1287 C CA . LEU A 1 156 ? 18.030 5.749 -26.313 1.00 90.88 156 LEU A CA 1
ATOM 1288 C C . LEU A 1 156 ? 17.259 5.545 -27.618 1.00 90.88 156 LEU A C 1
ATOM 1290 O O . LEU A 1 156 ? 17.824 5.718 -28.690 1.00 90.88 156 LEU A O 1
ATOM 1294 N N . ARG A 1 157 ? 15.951 5.268 -27.529 1.00 91.44 157 ARG A N 1
ATOM 1295 C CA . ARG A 1 157 ? 15.054 5.128 -28.685 1.00 91.44 157 ARG A CA 1
ATOM 1296 C C . ARG A 1 157 ? 15.093 6.369 -29.573 1.00 91.44 157 ARG A C 1
ATOM 1298 O O . ARG A 1 157 ? 15.210 6.271 -30.785 1.00 91.44 157 ARG A O 1
ATOM 1305 N N . TYR A 1 158 ? 14.997 7.545 -28.957 1.00 88.75 158 TYR A N 1
ATOM 1306 C CA . TYR A 1 158 ? 15.009 8.822 -29.664 1.00 88.75 158 TYR A CA 1
ATOM 1307 C C . TYR A 1 158 ? 16.369 9.137 -30.292 1.00 88.75 158 TYR A C 1
ATOM 1309 O O . TYR A 1 158 ? 16.424 9.529 -31.456 1.00 88.75 158 TYR A O 1
ATOM 1317 N N . ASP A 1 159 ? 17.451 8.958 -29.535 1.00 89.19 159 ASP A N 1
ATOM 1318 C CA . ASP A 1 159 ? 18.807 9.236 -30.007 1.00 89.19 159 ASP A CA 1
ATOM 1319 C C . ASP A 1 159 ? 19.178 8.288 -31.167 1.00 89.19 159 ASP A C 1
ATOM 1321 O O . ASP A 1 159 ? 19.691 8.743 -32.190 1.00 89.19 159 ASP A O 1
ATOM 1325 N N . LEU A 1 160 ? 18.828 7.001 -31.062 1.00 91.44 160 LEU A N 1
ATOM 1326 C CA . LEU A 1 160 ? 19.063 6.003 -32.106 1.00 91.44 160 LEU A CA 1
ATOM 1327 C C . LEU A 1 160 ? 18.236 6.281 -33.372 1.00 91.44 160 LEU A C 1
ATOM 1329 O O . LEU A 1 160 ? 18.779 6.248 -34.473 1.00 91.44 160 LEU A O 1
ATOM 1333 N N . GLU A 1 161 ? 16.957 6.650 -33.244 1.00 91.00 161 GLU A N 1
ATOM 1334 C CA . GLU A 1 161 ? 16.131 7.010 -34.408 1.00 91.00 161 GLU A CA 1
ATOM 1335 C C . GLU A 1 161 ? 16.656 8.270 -35.120 1.00 91.00 161 GLU A C 1
ATOM 1337 O O . GLU A 1 161 ? 16.651 8.351 -36.349 1.00 91.00 161 GLU A O 1
ATOM 1342 N N . LYS A 1 162 ? 17.178 9.250 -34.370 1.00 89.50 162 LYS A N 1
ATOM 1343 C CA . LYS A 1 162 ? 17.851 10.416 -34.962 1.00 89.50 162 LYS A CA 1
ATOM 1344 C C . LYS A 1 162 ? 19.100 10.037 -35.742 1.00 89.50 162 LYS A C 1
ATOM 1346 O O . LYS A 1 162 ? 19.348 10.608 -36.805 1.00 89.50 162 LYS A O 1
ATOM 1351 N N . LEU A 1 163 ? 19.889 9.107 -35.216 1.00 89.38 163 LEU A N 1
ATOM 1352 C CA . LEU A 1 163 ? 21.082 8.627 -35.900 1.00 89.38 163 LEU A CA 1
ATOM 1353 C C . LEU A 1 163 ? 20.718 7.867 -37.173 1.00 89.38 163 LEU A C 1
ATOM 1355 O O . LEU A 1 163 ? 21.317 8.150 -38.209 1.00 89.38 163 LEU A O 1
ATOM 1359 N N . TYR A 1 164 ? 19.671 7.041 -37.144 1.00 90.06 164 TYR A N 1
ATOM 1360 C CA . TYR A 1 164 ? 19.147 6.393 -38.346 1.00 90.06 164 TYR A CA 1
ATOM 1361 C C . TYR A 1 164 ? 18.692 7.391 -39.412 1.00 90.06 164 TYR A C 1
ATOM 1363 O O . TYR A 1 164 ? 19.050 7.238 -40.576 1.00 90.06 164 TYR A O 1
ATOM 1371 N N . LYS A 1 165 ? 17.994 8.468 -39.032 1.00 87.25 165 LYS A N 1
ATOM 1372 C CA . LYS A 1 165 ? 17.617 9.533 -39.980 1.00 87.25 165 LYS A CA 1
ATOM 1373 C C . LYS A 1 165 ? 18.818 10.271 -40.577 1.00 87.25 165 LYS A C 1
ATOM 1375 O O . LYS A 1 165 ? 18.738 10.740 -41.706 1.00 87.25 165 LYS A O 1
ATOM 1380 N N . LYS A 1 166 ? 19.912 10.413 -39.821 1.00 88.56 166 LYS A N 1
ATOM 1381 C CA . LYS A 1 166 ? 21.107 11.152 -40.255 1.00 88.56 166 LYS A CA 1
ATOM 1382 C C . LYS A 1 166 ? 22.063 10.305 -41.097 1.00 88.56 166 LYS A C 1
ATOM 1384 O O . LYS A 1 166 ?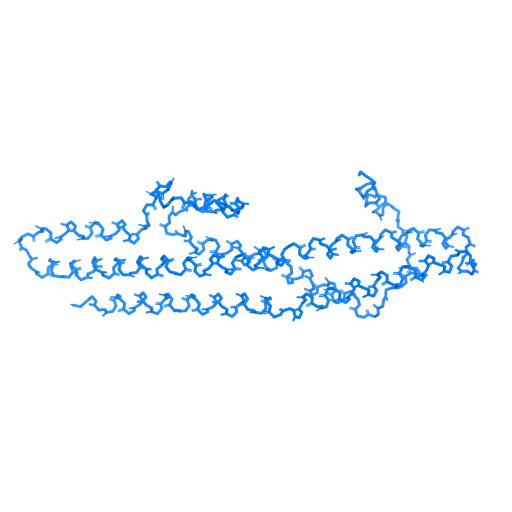 22.686 10.843 -42.006 1.00 88.56 166 LYS A O 1
ATOM 1389 N N . ARG A 1 167 ? 22.240 9.033 -40.741 1.00 88.94 167 ARG A N 1
ATOM 1390 C CA . ARG A 1 167 ? 23.297 8.162 -41.282 1.00 88.94 167 ARG A CA 1
ATOM 1391 C C . ARG A 1 167 ? 22.772 6.999 -42.127 1.00 88.94 167 ARG A C 1
ATOM 1393 O O . ARG A 1 167 ? 23.544 6.389 -42.853 1.00 88.94 167 ARG A O 1
ATOM 1400 N N . GLY A 1 168 ? 21.470 6.732 -42.073 1.00 84.31 168 GLY A N 1
ATOM 1401 C CA . GLY A 1 168 ? 20.838 5.585 -42.715 1.00 84.31 168 GLY A CA 1
ATOM 1402 C C . GLY A 1 168 ? 20.760 4.355 -41.794 1.00 84.31 168 GLY A C 1
ATOM 1403 O O . GLY A 1 168 ? 21.551 4.223 -40.859 1.00 84.31 168 GLY A O 1
ATOM 1404 N N . PRO A 1 169 ? 19.791 3.450 -42.027 1.00 80.12 169 PRO A N 1
ATOM 1405 C CA . PRO A 1 169 ? 19.555 2.264 -41.198 1.00 80.12 169 PRO A CA 1
ATOM 1406 C C . PRO A 1 169 ? 20.642 1.186 -41.296 1.00 80.12 169 PRO A C 1
ATOM 1408 O O . PRO A 1 169 ? 20.779 0.386 -40.372 1.00 80.12 169 PRO A O 1
ATOM 1411 N N . GLU A 1 170 ? 21.416 1.177 -42.384 1.00 82.06 170 GLU A N 1
ATOM 1412 C CA . GLU A 1 170 ? 22.457 0.174 -42.649 1.00 82.06 170 GLU A CA 1
ATOM 1413 C C . GLU A 1 170 ? 23.854 0.584 -42.162 1.00 82.06 170 GLU A C 1
ATOM 1415 O O . GLU A 1 170 ? 24.815 -0.145 -42.394 1.00 82.06 170 GLU A O 1
ATOM 1420 N N . ASP A 1 171 ? 23.988 1.724 -41.473 1.00 84.00 171 ASP A N 1
ATOM 1421 C CA . ASP A 1 171 ? 25.276 2.166 -40.931 1.00 84.00 171 ASP A CA 1
ATOM 1422 C C . ASP A 1 171 ? 25.798 1.156 -39.877 1.00 84.00 171 ASP A C 1
ATOM 1424 O O . ASP A 1 171 ? 25.184 1.001 -38.810 1.00 84.00 171 ASP A O 1
ATOM 1428 N N . PRO A 1 172 ? 26.933 0.471 -40.134 1.00 79.56 172 PRO A N 1
ATOM 1429 C CA . PRO A 1 172 ? 27.485 -0.531 -39.227 1.00 79.56 172 PRO A CA 1
ATOM 1430 C C . PRO A 1 172 ? 27.935 0.062 -37.884 1.00 79.56 172 PRO A C 1
ATOM 1432 O O . PRO A 1 172 ? 27.952 -0.658 -36.883 1.00 79.56 172 PRO A O 1
ATOM 1435 N N . GLU A 1 173 ? 28.221 1.369 -37.808 1.00 81.19 173 GLU A N 1
ATOM 1436 C CA . GLU A 1 173 ? 28.551 2.044 -36.545 1.00 81.19 173 GLU A CA 1
ATOM 1437 C C . GLU A 1 173 ? 27.353 2.105 -35.579 1.00 81.19 173 GLU A C 1
ATOM 1439 O O . GLU A 1 173 ? 27.528 2.284 -34.370 1.00 81.19 173 GLU A O 1
ATOM 1444 N N . LEU A 1 174 ? 26.124 1.912 -36.076 1.00 87.12 174 LEU A N 1
ATOM 1445 C CA . LEU A 1 174 ? 24.904 1.916 -35.262 1.00 87.12 174 LEU A CA 1
ATOM 1446 C C . LEU A 1 174 ? 24.576 0.543 -34.660 1.00 87.12 174 LEU A C 1
ATOM 1448 O O . LEU A 1 174 ? 23.727 0.451 -33.768 1.00 87.12 174 LEU A O 1
ATOM 1452 N N . ALA A 1 175 ? 25.257 -0.528 -35.085 1.00 86.50 175 ALA A N 1
ATOM 1453 C CA . ALA A 1 175 ? 24.978 -1.894 -34.636 1.00 86.50 175 ALA A CA 1
ATOM 1454 C C . ALA A 1 175 ? 25.140 -2.062 -33.113 1.00 86.50 175 ALA A C 1
ATOM 1456 O O . ALA A 1 175 ? 24.306 -2.691 -32.450 1.00 86.50 175 ALA A O 1
ATOM 1457 N N . GLN A 1 176 ? 26.174 -1.445 -32.533 1.00 87.19 176 GLN A N 1
ATOM 1458 C CA . GLN A 1 176 ? 26.412 -1.484 -31.089 1.00 87.19 176 GLN A CA 1
ATOM 1459 C C . GLN A 1 176 ? 25.296 -0.771 -30.310 1.00 87.19 176 GLN A C 1
ATOM 1461 O O . GLN A 1 176 ? 24.787 -1.306 -29.326 1.00 87.19 176 GLN A O 1
ATOM 1466 N N . GLN A 1 177 ? 24.866 0.406 -30.772 1.00 88.75 177 GLN A N 1
ATOM 1467 C CA . GLN A 1 177 ? 23.808 1.193 -30.128 1.00 88.75 177 GLN A CA 1
ATOM 1468 C C . GLN A 1 177 ? 22.441 0.511 -30.240 1.00 88.75 177 GLN A C 1
ATOM 1470 O O . GLN A 1 177 ? 21.678 0.497 -29.274 1.00 88.75 177 GLN A O 1
ATOM 1475 N N . LYS A 1 178 ? 22.154 -0.127 -31.383 1.00 89.62 178 LYS A N 1
ATOM 1476 C CA . LYS A 1 178 ? 20.964 -0.968 -31.573 1.00 89.62 178 LYS A CA 1
ATOM 1477 C C . LYS A 1 178 ? 20.936 -2.131 -30.580 1.00 89.62 178 LYS A C 1
ATOM 1479 O O . LYS A 1 178 ? 19.911 -2.389 -29.951 1.00 89.62 178 LYS A O 1
ATOM 1484 N N . THR A 1 179 ? 22.073 -2.800 -30.402 1.00 90.25 179 THR A N 1
ATOM 1485 C CA . THR A 1 179 ? 22.209 -3.923 -29.462 1.00 90.25 179 THR A CA 1
ATOM 1486 C C . THR A 1 179 ? 22.000 -3.466 -28.018 1.00 90.25 179 THR A C 1
ATOM 1488 O O . THR A 1 179 ? 21.236 -4.083 -27.276 1.00 90.25 179 THR A O 1
ATOM 1491 N N . GLN A 1 180 ? 22.611 -2.343 -27.629 1.00 90.69 180 GLN A N 1
ATOM 1492 C CA . GLN A 1 180 ? 22.417 -1.733 -26.310 1.00 90.69 180 GLN A CA 1
ATOM 1493 C C . GLN A 1 180 ? 20.956 -1.335 -26.066 1.00 90.69 180 GLN A C 1
ATOM 1495 O O . GLN A 1 180 ? 20.417 -1.617 -24.997 1.00 90.69 180 GLN A O 1
ATOM 1500 N N . PHE A 1 181 ? 20.298 -0.733 -27.062 1.00 93.94 181 PHE A N 1
ATOM 1501 C CA . PHE A 1 181 ? 18.881 -0.385 -26.988 1.00 93.94 181 PHE A CA 1
ATOM 1502 C C . PHE A 1 181 ? 18.010 -1.620 -26.731 1.00 93.94 181 PHE A C 1
ATOM 1504 O O . PHE A 1 181 ? 17.257 -1.634 -25.759 1.00 93.94 181 PHE A O 1
ATOM 1511 N N . HIS A 1 182 ? 18.138 -2.675 -27.542 1.00 93.81 182 HIS A N 1
ATOM 1512 C CA . HIS A 1 182 ? 17.333 -3.887 -27.367 1.00 93.81 182 HIS A CA 1
ATOM 1513 C C . HIS A 1 182 ? 17.613 -4.599 -26.040 1.00 93.81 182 HIS A C 1
ATOM 1515 O O . HIS A 1 182 ? 16.671 -5.042 -25.383 1.00 93.81 182 HIS A O 1
ATOM 1521 N N . SER A 1 183 ? 18.877 -4.657 -25.613 1.00 94.00 183 SER A N 1
ATOM 1522 C CA . SER A 1 183 ? 19.251 -5.209 -24.307 1.00 94.00 183 SER A CA 1
ATOM 1523 C C . SER A 1 183 ? 18.556 -4.457 -23.167 1.00 94.00 183 SER A C 1
ATOM 1525 O O . SER A 1 183 ? 17.855 -5.065 -22.357 1.00 94.00 183 SER A O 1
ATOM 1527 N N . GLN A 1 184 ? 18.636 -3.122 -23.160 1.00 94.81 184 GLN A N 1
ATOM 1528 C CA . GLN A 1 184 ? 17.993 -2.306 -22.129 1.00 94.81 184 GLN A CA 1
ATOM 1529 C C . GLN A 1 184 ? 16.465 -2.449 -22.145 1.00 94.81 184 GLN A C 1
ATOM 1531 O O . GLN A 1 184 ? 15.835 -2.476 -21.083 1.00 94.81 184 GLN A O 1
ATOM 1536 N N . VAL A 1 185 ? 15.864 -2.545 -23.336 1.00 96.31 185 VAL A N 1
ATOM 1537 C CA . VAL A 1 185 ? 14.421 -2.764 -23.498 1.00 96.31 185 VAL A CA 1
ATOM 1538 C C . VAL A 1 185 ? 13.994 -4.097 -22.893 1.00 96.31 185 VAL A C 1
ATOM 1540 O O . VAL A 1 185 ? 13.021 -4.127 -22.140 1.00 96.31 185 VAL A O 1
ATOM 1543 N N . ASN A 1 186 ? 14.734 -5.174 -23.157 1.00 95.44 186 ASN A N 1
ATOM 1544 C CA . ASN A 1 186 ? 14.433 -6.496 -22.613 1.00 95.44 186 ASN A CA 1
ATOM 1545 C C . ASN A 1 186 ? 14.588 -6.539 -21.090 1.00 95.44 186 ASN A C 1
ATOM 1547 O O . ASN A 1 186 ? 13.659 -6.979 -20.415 1.00 95.44 186 ASN A O 1
ATOM 1551 N N . ILE A 1 187 ? 15.685 -5.994 -20.553 1.00 95.94 187 ILE A N 1
ATOM 1552 C CA . ILE A 1 187 ? 15.919 -5.903 -19.102 1.00 95.94 187 ILE A CA 1
ATOM 1553 C C . ILE A 1 187 ? 14.772 -5.150 -18.424 1.00 95.94 187 ILE A C 1
ATOM 1555 O O . ILE A 1 187 ? 14.170 -5.637 -17.472 1.00 95.94 187 ILE A O 1
ATOM 1559 N N . THR A 1 188 ? 14.411 -3.975 -18.943 1.00 97.19 188 THR A N 1
ATOM 1560 C CA . THR A 1 188 ? 13.348 -3.158 -18.336 1.00 97.19 188 THR A CA 1
ATOM 1561 C C . THR A 1 188 ? 11.980 -3.832 -18.445 1.00 97.19 188 THR A C 1
ATOM 1563 O O . THR A 1 188 ? 11.166 -3.740 -17.527 1.00 97.19 188 THR A O 1
ATOM 1566 N N . ARG A 1 189 ? 11.712 -4.539 -19.550 1.00 96.75 189 ARG A N 1
ATOM 1567 C CA . ARG A 1 189 ? 10.491 -5.339 -19.717 1.00 96.75 189 ARG A CA 1
ATOM 1568 C C . ARG A 1 189 ? 10.402 -6.445 -18.668 1.00 96.75 189 ARG A C 1
ATOM 1570 O O . ARG A 1 189 ? 9.337 -6.642 -18.085 1.00 96.75 189 ARG A O 1
ATOM 1577 N N . GLU A 1 190 ? 11.502 -7.147 -18.418 1.00 96.94 190 GLU A N 1
ATOM 1578 C CA . GLU A 1 190 ? 11.577 -8.186 -17.388 1.00 96.94 190 GLU A CA 1
ATOM 1579 C C . GLU A 1 190 ? 11.401 -7.603 -15.990 1.00 96.94 190 GLU A C 1
ATOM 1581 O O . GLU A 1 190 ? 10.598 -8.124 -15.225 1.00 96.94 190 GLU A O 1
ATOM 1586 N N . GLN A 1 191 ? 12.040 -6.473 -15.680 1.00 97.69 191 GLN A N 1
ATOM 1587 C CA . GLN A 1 191 ? 11.843 -5.784 -14.402 1.00 97.69 191 GLN A CA 1
ATOM 1588 C C . GLN A 1 191 ? 10.373 -5.398 -14.173 1.00 97.69 191 GLN A C 1
ATOM 1590 O O . GLN A 1 191 ? 9.832 -5.668 -13.103 1.00 97.69 191 GLN A O 1
ATOM 1595 N N . MET A 1 192 ? 9.701 -4.821 -15.180 1.00 98.06 192 MET A N 1
ATOM 1596 C CA . MET A 1 192 ? 8.265 -4.513 -15.097 1.00 98.06 192 MET A CA 1
ATOM 1597 C C . MET A 1 192 ? 7.426 -5.779 -14.885 1.00 98.06 192 MET A C 1
ATOM 1599 O O . MET A 1 192 ? 6.536 -5.791 -14.040 1.00 98.06 192 MET A O 1
ATOM 1603 N N . THR A 1 193 ? 7.725 -6.850 -15.624 1.00 97.56 193 THR A N 1
ATOM 1604 C CA . THR A 1 193 ? 7.003 -8.129 -15.527 1.00 97.56 193 THR A CA 1
ATOM 1605 C C . THR A 1 193 ? 7.165 -8.757 -14.146 1.00 97.56 193 THR A C 1
ATOM 1607 O O . THR A 1 193 ? 6.184 -9.195 -13.548 1.00 97.56 193 THR A O 1
ATOM 1610 N N . ASN A 1 194 ? 8.392 -8.781 -13.629 1.00 97.19 194 ASN A N 1
ATOM 1611 C CA . ASN A 1 194 ? 8.710 -9.342 -12.322 1.00 97.19 194 ASN A CA 1
ATOM 1612 C C . ASN A 1 194 ? 8.056 -8.530 -11.206 1.00 97.19 194 ASN A C 1
ATOM 1614 O O . ASN A 1 194 ? 7.510 -9.121 -10.287 1.00 97.19 194 ASN A O 1
ATOM 1618 N N . PHE A 1 195 ? 8.025 -7.200 -11.328 1.00 97.44 195 PHE A N 1
ATOM 1619 C CA . PHE A 1 195 ? 7.315 -6.342 -10.383 1.00 97.44 195 PHE A CA 1
ATOM 1620 C C . PHE A 1 195 ? 5.807 -6.630 -10.341 1.00 97.44 195 PHE A C 1
ATOM 1622 O O . PHE A 1 195 ? 5.226 -6.714 -9.266 1.00 97.44 195 PHE A O 1
ATOM 1629 N N . ILE A 1 196 ? 5.160 -6.803 -11.500 1.00 96.31 196 ILE A N 1
ATOM 1630 C CA . ILE A 1 196 ? 3.722 -7.129 -11.566 1.00 96.31 196 ILE A CA 1
ATOM 1631 C C . ILE A 1 196 ? 3.430 -8.484 -10.904 1.00 96.31 196 ILE A C 1
ATOM 1633 O O . ILE A 1 196 ? 2.384 -8.649 -10.280 1.00 96.31 196 ILE A O 1
ATOM 1637 N N . LYS A 1 197 ? 4.349 -9.444 -11.044 1.00 96.12 197 LYS A N 1
ATOM 1638 C CA . LYS A 1 197 ? 4.243 -10.804 -10.494 1.00 96.12 197 LYS A CA 1
ATOM 1639 C C . LYS A 1 197 ? 4.824 -10.948 -9.087 1.00 96.12 197 LYS A C 1
ATOM 1641 O O . LYS A 1 197 ? 4.913 -12.066 -8.595 1.00 96.12 197 LYS A O 1
ATOM 1646 N N . ASP A 1 198 ? 5.260 -9.859 -8.468 1.00 96.06 198 ASP A N 1
ATOM 1647 C CA . ASP A 1 198 ? 5.896 -9.911 -7.160 1.00 96.06 198 ASP A CA 1
ATOM 1648 C C . ASP A 1 198 ? 4.872 -10.313 -6.091 1.00 96.06 198 ASP A C 1
ATOM 1650 O O . ASP A 1 198 ? 3.851 -9.641 -5.910 1.00 96.06 198 ASP A O 1
ATOM 1654 N N . ASP A 1 199 ? 5.152 -11.388 -5.353 1.00 96.69 199 ASP A N 1
ATOM 1655 C CA . ASP A 1 199 ? 4.265 -11.901 -4.303 1.00 96.69 199 ASP A CA 1
ATOM 1656 C C . ASP A 1 199 ? 3.952 -10.849 -3.230 1.00 96.69 199 ASP A C 1
ATOM 1658 O O . ASP A 1 199 ? 2.882 -10.887 -2.622 1.00 96.69 199 ASP A O 1
ATOM 1662 N N . ARG A 1 200 ? 4.832 -9.861 -3.023 1.00 96.44 200 ARG A N 1
ATOM 1663 C CA . ARG A 1 200 ? 4.595 -8.752 -2.087 1.00 96.44 200 ARG A CA 1
ATOM 1664 C C . ARG A 1 200 ? 3.489 -7.815 -2.567 1.00 96.44 200 ARG A C 1
ATOM 1666 O O . ARG A 1 200 ? 2.779 -7.238 -1.750 1.00 96.44 200 ARG A O 1
ATOM 1673 N N . VAL A 1 201 ? 3.302 -7.655 -3.880 1.00 94.12 201 VAL A N 1
ATOM 1674 C CA . VAL A 1 201 ? 2.167 -6.890 -4.429 1.00 94.12 201 VAL A CA 1
ATOM 1675 C C . VAL A 1 201 ? 0.859 -7.612 -4.113 1.00 94.12 201 VAL A C 1
ATOM 1677 O O . VAL A 1 201 ? -0.118 -6.979 -3.708 1.00 94.12 201 VAL A O 1
ATOM 1680 N N . PHE A 1 202 ? 0.849 -8.938 -4.252 1.00 93.62 202 PHE A N 1
ATOM 1681 C CA . PHE A 1 202 ? -0.301 -9.763 -3.895 1.00 93.62 202 PHE A CA 1
ATOM 1682 C C . PHE A 1 202 ? -0.568 -9.756 -2.382 1.00 93.62 202 PHE A C 1
ATOM 1684 O O . PHE A 1 202 ? -1.717 -9.598 -1.959 1.00 93.62 202 PHE A O 1
ATOM 1691 N N . SER A 1 203 ? 0.483 -9.864 -1.562 1.00 96.25 203 SER A N 1
ATOM 1692 C CA . SER A 1 203 ? 0.364 -9.893 -0.102 1.00 96.25 203 SER A CA 1
ATOM 1693 C C . SER A 1 203 ? -0.231 -8.596 0.444 1.00 96.25 203 SER A C 1
ATOM 1695 O O . SER A 1 203 ? -1.125 -8.650 1.278 1.00 96.25 203 SER A O 1
ATOM 1697 N N . VAL A 1 204 ? 0.127 -7.430 -0.111 1.00 97.12 204 VAL A N 1
ATOM 1698 C CA . VAL A 1 204 ? -0.480 -6.139 0.267 1.00 97.12 204 VAL A CA 1
ATOM 1699 C C . VAL A 1 204 ? -2.012 -6.178 0.194 1.00 97.12 204 VAL A C 1
ATOM 1701 O O . VAL A 1 204 ? -2.684 -5.653 1.083 1.00 97.12 204 VAL A O 1
ATOM 1704 N N . LEU A 1 205 ? -2.588 -6.802 -0.838 1.00 94.81 205 LEU A N 1
ATOM 1705 C CA . LEU A 1 205 ? -4.044 -6.911 -0.983 1.00 94.81 205 LEU A CA 1
ATOM 1706 C C . LEU A 1 205 ? -4.639 -7.918 0.001 1.00 94.81 205 LEU A C 1
ATOM 1708 O O . LEU A 1 205 ? -5.626 -7.620 0.672 1.00 94.81 205 LEU A O 1
ATOM 1712 N N . LYS A 1 206 ? -4.040 -9.107 0.085 1.00 97.12 206 LYS A N 1
ATOM 1713 C CA . LYS A 1 206 ? -4.541 -10.199 0.921 1.00 97.12 206 LYS A CA 1
ATOM 1714 C C . LYS A 1 206 ? -4.460 -9.857 2.410 1.00 97.12 206 LYS A C 1
ATOM 1716 O O . LYS A 1 206 ? -5.444 -10.013 3.130 1.00 97.12 206 LYS A O 1
ATOM 1721 N N . ASP A 1 207 ? -3.311 -9.364 2.848 1.00 97.62 207 ASP A N 1
ATOM 1722 C CA . ASP A 1 207 ? -3.024 -9.103 4.255 1.00 97.62 207 ASP A CA 1
ATOM 1723 C C . ASP A 1 207 ? -3.840 -7.905 4.747 1.00 97.62 207 ASP A C 1
ATOM 1725 O O . ASP A 1 207 ? -4.430 -7.960 5.823 1.00 97.62 207 ASP A O 1
ATOM 1729 N N . SER A 1 208 ? -3.984 -6.851 3.930 1.00 96.81 208 SER A N 1
ATOM 1730 C CA . SER A 1 208 ? -4.813 -5.695 4.306 1.00 96.81 208 SER A CA 1
ATOM 1731 C C . SER A 1 208 ? -6.294 -6.043 4.425 1.00 96.81 208 SER A C 1
ATOM 1733 O O . SER A 1 208 ? -6.979 -5.476 5.279 1.00 96.81 208 SER A O 1
ATOM 1735 N N . ALA A 1 209 ? -6.796 -6.968 3.601 1.00 97.06 209 ALA A N 1
ATOM 1736 C CA . ALA A 1 209 ? -8.158 -7.474 3.713 1.00 97.06 209 ALA A CA 1
ATOM 1737 C C . ALA A 1 209 ? -8.344 -8.301 4.993 1.00 97.06 209 ALA A C 1
ATOM 1739 O O . ALA A 1 209 ? -9.319 -8.091 5.710 1.00 97.06 209 ALA A O 1
ATOM 1740 N N . ALA A 1 210 ? -7.397 -9.192 5.306 1.00 97.94 210 ALA A N 1
ATOM 1741 C CA . ALA A 1 210 ? -7.441 -10.016 6.513 1.00 97.94 210 ALA A CA 1
ATOM 1742 C C . ALA A 1 210 ? -7.404 -9.168 7.796 1.00 97.94 210 ALA A C 1
ATOM 1744 O O . ALA A 1 210 ? -8.244 -9.348 8.674 1.00 97.94 210 ALA A O 1
ATOM 1745 N N . VAL A 1 211 ? -6.490 -8.195 7.864 1.00 97.31 211 VAL A N 1
ATOM 1746 C CA . VAL A 1 211 ? -6.351 -7.275 9.005 1.00 97.31 211 VAL A CA 1
ATOM 1747 C C . VAL A 1 211 ? -7.635 -6.472 9.235 1.00 97.31 211 VAL A C 1
ATOM 1749 O O . VAL A 1 211 ? -8.104 -6.357 10.366 1.00 97.31 211 VAL A O 1
ATOM 1752 N N . GLN A 1 212 ? -8.243 -5.945 8.168 1.00 96.44 212 GLN A N 1
ATOM 1753 C CA . GLN A 1 212 ? -9.512 -5.219 8.274 1.00 96.44 212 GLN A CA 1
ATOM 1754 C C . GLN A 1 212 ? -10.665 -6.130 8.703 1.00 96.44 212 GLN A C 1
ATOM 1756 O O . GLN A 1 212 ? -11.453 -5.747 9.563 1.00 96.44 212 GLN A O 1
ATOM 1761 N N . ALA A 1 213 ? -10.769 -7.326 8.117 1.00 97.81 213 ALA A N 1
ATOM 1762 C CA . ALA A 1 213 ? -11.820 -8.280 8.455 1.00 97.81 213 ALA A CA 1
ATOM 1763 C C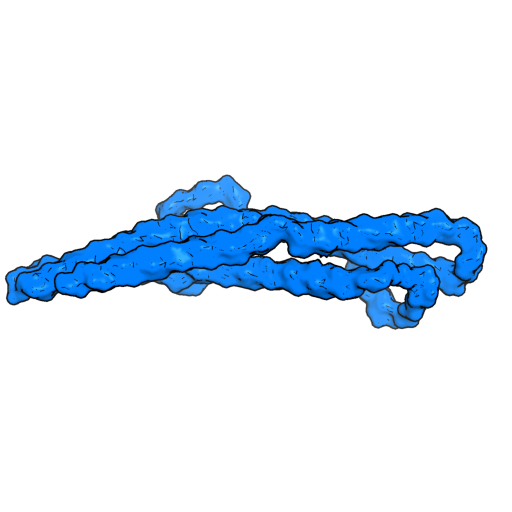 . ALA A 1 213 ? -11.774 -8.654 9.941 1.00 97.81 213 ALA A C 1
ATOM 1765 O O . ALA A 1 213 ? -12.802 -8.584 10.611 1.00 97.81 213 ALA A O 1
ATOM 1766 N N . GLN A 1 214 ? -10.579 -8.954 10.456 1.00 97.81 214 GLN A N 1
ATOM 1767 C CA . GLN A 1 214 ? -10.373 -9.266 11.866 1.00 97.81 214 GLN A CA 1
ATOM 1768 C C . GLN A 1 214 ? -10.822 -8.113 12.771 1.00 97.81 214 GLN A C 1
ATOM 1770 O O . GLN A 1 214 ? -11.595 -8.331 13.700 1.00 97.81 214 GLN A O 1
ATOM 1775 N N . PHE A 1 215 ? -10.398 -6.879 12.478 1.00 97.38 215 PHE A N 1
ATOM 1776 C CA . PHE A 1 215 ? -10.802 -5.717 13.271 1.00 97.38 215 PHE A CA 1
ATOM 1777 C C . PHE A 1 215 ? -12.325 -5.531 13.299 1.00 97.38 215 PHE A C 1
ATOM 1779 O O . PHE A 1 215 ? -12.908 -5.332 14.365 1.00 97.38 215 PHE A O 1
ATOM 1786 N N . PHE A 1 216 ? -12.986 -5.602 12.139 1.00 97.31 216 PHE A N 1
ATOM 1787 C CA . PHE A 1 216 ? -14.435 -5.415 12.071 1.00 97.31 216 PHE A CA 1
ATOM 1788 C C . PHE A 1 216 ? -15.203 -6.531 12.781 1.00 97.31 216 PHE A C 1
ATOM 1790 O O . PHE A 1 216 ? -16.221 -6.253 13.416 1.00 97.31 216 PHE A O 1
ATOM 1797 N N . GLU A 1 217 ? -14.724 -7.771 12.701 1.00 97.88 217 GLU A N 1
ATOM 1798 C CA . GLU A 1 217 ? -15.306 -8.901 13.422 1.00 97.88 217 GLU A CA 1
ATOM 1799 C C . GLU A 1 217 ? -15.168 -8.730 14.939 1.00 97.88 217 GLU A C 1
ATOM 1801 O O . GLU A 1 217 ? -16.163 -8.827 15.662 1.00 97.88 217 GLU A O 1
ATOM 1806 N N . GLU A 1 218 ? -13.964 -8.410 15.422 1.00 96.50 218 GLU A N 1
ATOM 1807 C CA . GLU A 1 218 ? -13.706 -8.146 16.838 1.00 96.50 218 GLU A CA 1
ATOM 1808 C C . GLU A 1 218 ? -14.598 -7.006 17.345 1.00 96.50 218 GLU A C 1
ATOM 1810 O O . GLU A 1 218 ? -15.307 -7.176 18.338 1.00 96.50 218 GLU A O 1
ATOM 1815 N N . ALA A 1 219 ? -14.658 -5.884 16.621 1.00 96.38 219 ALA A N 1
ATOM 1816 C CA . ALA A 1 219 ? -15.478 -4.740 17.001 1.00 96.38 219 ALA A CA 1
ATOM 1817 C C . ALA A 1 219 ? -16.979 -5.064 17.033 1.00 96.38 219 ALA A C 1
ATOM 1819 O O . ALA A 1 219 ? -17.676 -4.696 17.982 1.00 96.38 219 ALA A O 1
ATOM 1820 N N . ALA A 1 220 ? -17.486 -5.788 16.031 1.00 97.06 220 ALA A N 1
ATOM 1821 C CA . ALA A 1 220 ? -18.883 -6.206 15.995 1.00 97.06 220 ALA A CA 1
ATOM 1822 C C . ALA A 1 220 ? -19.226 -7.138 17.164 1.00 97.06 220 ALA A C 1
ATOM 1824 O O . ALA A 1 220 ? -20.292 -7.003 17.765 1.00 97.06 220 ALA A O 1
ATOM 1825 N N . ASN A 1 221 ? -18.327 -8.061 17.508 1.00 96.69 221 ASN A N 1
ATOM 1826 C CA . ASN A 1 221 ? -18.517 -8.969 18.634 1.00 96.69 221 ASN A CA 1
ATOM 1827 C C . ASN A 1 221 ? -18.524 -8.222 19.974 1.00 96.69 221 ASN A C 1
ATOM 1829 O O . ASN A 1 221 ? -19.364 -8.529 20.815 1.00 96.69 221 ASN A O 1
ATOM 1833 N N . GLN A 1 222 ? -17.667 -7.209 20.162 1.00 96.06 222 GLN A N 1
ATOM 1834 C CA . GLN A 1 222 ? -17.691 -6.394 21.385 1.00 96.06 222 GLN A CA 1
ATOM 1835 C C . GLN A 1 222 ? -19.018 -5.647 21.557 1.00 96.06 222 GLN A C 1
ATOM 1837 O O . GLN A 1 222 ? -19.576 -5.632 22.651 1.00 96.06 222 GLN A O 1
ATOM 1842 N N . LEU A 1 223 ? -19.560 -5.069 20.480 1.00 95.38 223 LEU A N 1
ATOM 1843 C CA . LEU A 1 223 ? -20.825 -4.329 20.540 1.00 95.38 223 LEU A CA 1
ATOM 1844 C C . LEU A 1 223 ? -22.043 -5.232 20.757 1.00 95.38 223 LEU A C 1
ATOM 1846 O O . LEU A 1 223 ? -22.980 -4.822 21.432 1.00 95.38 223 LEU A O 1
ATOM 1850 N N . LYS A 1 224 ? -22.032 -6.461 20.228 1.00 95.06 224 LYS A N 1
ATOM 1851 C CA . LYS A 1 224 ? -23.107 -7.447 20.443 1.00 95.06 224 LYS A CA 1
ATOM 1852 C C . LYS A 1 224 ? -23.224 -7.935 21.886 1.00 95.06 224 LYS A C 1
ATOM 1854 O O . LYS A 1 224 ? -24.231 -8.533 22.216 1.00 95.06 224 LYS A O 1
ATOM 1859 N N . ASN A 1 225 ? -22.202 -7.730 22.715 1.00 90.38 225 ASN A N 1
ATOM 1860 C CA . ASN A 1 225 ? -22.218 -8.138 24.121 1.00 90.38 225 ASN A CA 1
ATOM 1861 C C . ASN A 1 225 ? -22.736 -7.023 25.054 1.00 90.38 225 ASN A C 1
ATOM 1863 O O . ASN A 1 225 ? -22.668 -7.153 26.280 1.00 90.38 225 ASN A O 1
ATOM 1867 N N . VAL A 1 226 ? -23.212 -5.909 24.488 1.00 92.44 226 VAL A N 1
ATOM 1868 C CA . VAL A 1 226 ? -23.790 -4.774 25.216 1.00 92.44 226 VAL A CA 1
ATOM 1869 C C . VAL A 1 226 ? -25.300 -4.993 25.358 1.00 92.44 226 VAL A C 1
ATOM 1871 O O . VAL A 1 226 ? -26.101 -4.299 24.740 1.00 92.44 226 VAL A O 1
ATOM 1874 N N . ASP A 1 227 ? -25.665 -5.965 26.193 1.00 74.88 227 ASP A N 1
ATOM 1875 C CA . ASP A 1 227 ? -27.055 -6.378 26.448 1.00 74.88 227 ASP A CA 1
ATOM 1876 C C . ASP A 1 227 ? -27.433 -6.233 27.925 1.00 74.88 227 ASP A C 1
ATOM 1878 O O . ASP A 1 227 ? -26.560 -6.497 28.786 1.00 74.88 227 ASP A O 1
#

Radius of gyration: 27.41 Å; chains: 1; bounding box: 59×31×84 Å

InterPro domains:
  IPR018859 BAR domain-containing family [PF10455] (94-225)
  IPR027267 AH/BAR domain superfamily [G3DSA:1.20.1270.60] (19-227)
  IPR027267 AH/BAR domain superfamily [SSF103657] (20-226)

Organism: NCBI:txid146866

Secondary structure (DSSP, 8-state):
-HHHHHHHHHHHS----SS-PPPTTHHHHHHHHHHHHHHHHHHHHHHHHHHHGGGHHHHHHHHHHHHHSTTS---GGGG----HHHHHHHHHHHHTT-SS-HHHHHHHHHHHHHHHHHHHHHHHHHHHHHHHHHHHHHHHHHHHHHHHHHHHHHHHHHHHHHHHHHH-TT-GGGHHHHHHHHHHHHHHHHHHHHHHT-HHHHHHHHHHHHHHHHHHHHHHHHHHT--

pLDDT: mean 86.68, std 14.7, range [38.16, 98.06]